Protein AF-A0A2M9Y960-F1 (afdb_monomer)

Radius of gyration: 17.1 Å; Cα contacts (8 Å, |Δi|>4): 528; chains: 1; bounding box: 40×44×40 Å

pLDDT: mean 75.18, std 18.49, range [22.95, 97.38]

Mean predicted aligned error: 9.08 Å

Structure (mmCIF, N/CA/C/O backbone):
data_AF-A0A2M9Y960-F1
#
_entry.id   AF-A0A2M9Y960-F1
#
loop_
_atom_site.group_PDB
_atom_site.id
_atom_site.type_symbol
_atom_site.label_atom_id
_atom_site.label_alt_id
_atom_site.label_comp_id
_atom_site.label_asym_id
_atom_site.label_entity_id
_atom_site.label_seq_id
_atom_site.pdbx_PDB_ins_code
_atom_site.Cartn_x
_atom_site.Cartn_y
_atom_site.Cartn_z
_atom_site.occupancy
_atom_site.B_iso_or_equiv
_atom_site.auth_seq_id
_atom_site.auth_comp_id
_atom_site.auth_asym_id
_atom_site.auth_atom_id
_atom_site.pdbx_PDB_model_num
ATOM 1 N N . MET A 1 1 ? 10.267 22.919 -20.861 1.00 23.17 1 MET A N 1
ATOM 2 C CA . MET A 1 1 ? 10.855 22.380 -19.616 1.00 23.17 1 MET A CA 1
ATOM 3 C C . MET A 1 1 ? 9.765 21.561 -18.926 1.00 23.17 1 MET A C 1
ATOM 5 O O . MET A 1 1 ? 8.797 22.150 -18.469 1.00 23.17 1 MET A O 1
ATOM 9 N N . LYS A 1 2 ? 9.794 20.225 -19.035 1.00 22.95 2 LYS A N 1
ATOM 10 C CA . LYS A 1 2 ? 8.689 19.338 -18.614 1.00 22.95 2 LYS A CA 1
ATOM 11 C C . LYS A 1 2 ? 8.951 18.836 -17.188 1.00 22.95 2 LYS A C 1
ATOM 13 O O . LYS A 1 2 ? 10.047 18.368 -16.907 1.00 22.95 2 LYS A O 1
ATOM 18 N N . ILE A 1 3 ? 7.968 19.013 -16.308 1.00 23.48 3 ILE A N 1
ATOM 19 C CA . ILE A 1 3 ? 8.068 18.864 -14.850 1.00 23.48 3 ILE A CA 1
ATOM 20 C C . ILE A 1 3 ? 7.909 17.387 -14.443 1.00 23.48 3 ILE A C 1
ATOM 22 O O . ILE A 1 3 ? 6.997 16.693 -14.894 1.00 23.48 3 ILE A O 1
ATOM 26 N N . LEU A 1 4 ? 8.835 16.929 -13.601 1.00 23.34 4 LEU A N 1
ATOM 27 C CA . LEU A 1 4 ? 8.997 15.578 -13.057 1.00 23.34 4 LEU A CA 1
ATOM 28 C C . LEU A 1 4 ? 7.865 15.272 -12.048 1.00 23.34 4 LEU A C 1
ATOM 30 O O . LEU A 1 4 ? 7.742 15.975 -11.050 1.00 23.34 4 LEU A O 1
ATOM 34 N N . HIS A 1 5 ? 7.032 14.259 -12.306 1.00 27.03 5 HIS A N 1
ATOM 35 C CA . HIS A 1 5 ? 5.931 13.845 -11.420 1.00 27.03 5 HIS A CA 1
ATOM 36 C C . HIS A 1 5 ? 6.350 12.596 -10.617 1.00 27.03 5 HIS A C 1
ATOM 38 O O . HIS A 1 5 ? 6.528 11.531 -11.206 1.00 27.03 5 HIS A O 1
ATOM 44 N N . PHE A 1 6 ? 6.495 12.722 -9.292 1.00 31.64 6 PHE A N 1
ATOM 45 C CA . PHE A 1 6 ? 6.810 11.636 -8.346 1.00 31.64 6 PHE A CA 1
ATOM 46 C C . PHE A 1 6 ? 5.810 11.665 -7.188 1.00 31.64 6 PHE A C 1
ATOM 48 O O . PHE A 1 6 ? 5.760 12.672 -6.487 1.00 31.64 6 PHE A O 1
ATOM 55 N N . TYR A 1 7 ? 5.022 10.602 -6.973 1.00 35.12 7 TYR A N 1
ATOM 56 C CA . TYR A 1 7 ? 3.964 10.610 -5.949 1.00 35.12 7 TYR A CA 1
ATOM 57 C C . TYR A 1 7 ? 3.723 9.236 -5.280 1.00 35.12 7 TYR A C 1
ATOM 59 O O . TYR A 1 7 ? 3.500 8.234 -5.959 1.00 35.12 7 TYR A O 1
ATOM 67 N N . PHE A 1 8 ? 3.735 9.249 -3.936 1.00 35.75 8 PHE A N 1
ATOM 68 C CA . PHE A 1 8 ? 3.600 8.160 -2.942 1.00 35.75 8 PHE A CA 1
ATOM 69 C C . PHE A 1 8 ? 2.184 8.139 -2.317 1.00 35.75 8 PHE A C 1
ATOM 71 O O . PHE A 1 8 ? 1.687 9.205 -1.965 1.00 35.75 8 PHE A O 1
ATOM 78 N N . LEU A 1 9 ? 1.469 7.005 -2.187 1.00 32.28 9 LEU A N 1
ATOM 79 C CA . LEU A 1 9 ? 1.492 6.111 -1.008 1.00 32.28 9 LEU A CA 1
ATOM 80 C C . LEU A 1 9 ? 0.878 4.705 -1.282 1.00 32.28 9 LEU A C 1
ATOM 82 O O . LEU A 1 9 ? 0.168 4.513 -2.266 1.00 32.28 9 LEU A O 1
ATOM 86 N N . SER A 1 10 ? 1.218 3.749 -0.403 1.00 35.06 10 SER A N 1
ATOM 87 C CA . SER A 1 10 ? 0.814 2.336 -0.108 1.00 35.06 10 SER A CA 1
ATOM 88 C C . SER A 1 10 ? 0.654 1.332 -1.256 1.00 35.06 10 SER A C 1
ATOM 90 O O . SER A 1 10 ? 0.994 0.164 -1.103 1.00 35.06 10 SER A O 1
ATOM 92 N N . PHE A 1 11 ? 0.265 1.797 -2.435 1.00 38.56 11 PHE A N 1
ATOM 93 C CA . PHE A 1 11 ? 0.349 1.099 -3.720 1.00 38.56 11 PHE A CA 1
ATOM 94 C C . PHE A 1 11 ? 1.322 1.784 -4.692 1.00 38.56 11 PHE A C 1
ATOM 96 O O . PHE A 1 11 ? 1.738 1.195 -5.693 1.00 38.56 11 PHE A O 1
ATOM 103 N N . SER A 1 12 ? 1.737 3.007 -4.353 1.00 38.91 12 SER A N 1
ATOM 104 C CA . SER A 1 12 ? 2.716 3.821 -5.076 1.00 38.91 12 SER A CA 1
ATOM 105 C C . SER A 1 12 ? 4.080 3.913 -4.370 1.00 38.91 12 SER A C 1
ATOM 107 O O . SER A 1 12 ? 4.890 4.748 -4.752 1.00 38.91 12 SER A O 1
ATOM 109 N N . PHE A 1 13 ? 4.380 3.057 -3.376 1.00 38.81 13 PHE A N 1
ATOM 110 C CA . PHE A 1 13 ? 5.703 3.050 -2.707 1.00 38.81 13 PHE A CA 1
ATOM 111 C C . PHE A 1 13 ? 6.860 2.517 -3.548 1.00 38.81 13 PHE A C 1
ATOM 113 O O . PHE A 1 13 ? 8.010 2.576 -3.134 1.00 38.81 13 PHE A O 1
ATOM 120 N N . VAL A 1 14 ? 6.542 2.006 -4.729 1.00 39.19 14 VAL A N 1
ATOM 121 C CA . VAL A 1 14 ? 7.457 1.257 -5.578 1.00 39.19 14 VAL A CA 1
ATOM 122 C C . VAL A 1 14 ? 8.039 2.130 -6.696 1.00 39.19 14 VAL A C 1
ATOM 124 O O . VAL A 1 14 ? 8.449 1.569 -7.699 1.00 39.19 14 VAL A O 1
ATOM 127 N N . LEU A 1 15 ? 8.023 3.474 -6.626 1.00 37.75 15 LEU A N 1
ATOM 128 C CA . LEU A 1 15 ? 8.732 4.249 -7.664 1.00 37.75 15 LEU A CA 1
ATOM 129 C C . LEU A 1 15 ? 9.396 5.581 -7.260 1.00 37.75 15 LEU A C 1
ATOM 131 O O . LEU A 1 15 ? 9.060 6.620 -7.830 1.00 37.75 15 LEU A O 1
ATOM 135 N N . THR A 1 16 ? 10.340 5.601 -6.316 1.00 39.75 16 THR A N 1
ATOM 136 C CA . THR A 1 16 ? 11.111 6.840 -6.031 1.00 39.75 16 THR A CA 1
ATOM 137 C C . THR A 1 16 ? 12.616 6.723 -5.848 1.00 39.75 16 THR A C 1
ATOM 139 O O . THR A 1 16 ? 13.274 7.761 -5.735 1.00 39.75 16 THR A O 1
ATOM 142 N N . THR A 1 17 ? 13.221 5.540 -5.863 1.00 40.06 17 THR A N 1
ATOM 143 C CA . THR A 1 17 ? 14.653 5.461 -5.528 1.00 40.06 17 THR A CA 1
ATOM 144 C C . THR A 1 17 ? 15.592 5.788 -6.683 1.00 40.06 17 THR A C 1
ATOM 146 O O . THR A 1 17 ? 16.750 6.112 -6.431 1.00 40.06 17 THR A O 1
ATOM 149 N N . TYR A 1 18 ? 15.123 5.817 -7.936 1.00 36.44 18 TYR A N 1
ATOM 150 C CA . TYR A 1 18 ? 16.039 5.994 -9.072 1.00 36.44 18 TYR A CA 1
ATOM 151 C C . TYR A 1 18 ? 16.304 7.448 -9.516 1.00 36.44 18 TYR A C 1
ATOM 153 O O . TYR A 1 18 ? 17.306 7.706 -10.176 1.00 36.44 18 TYR A O 1
ATOM 161 N N . CYS A 1 19 ? 15.464 8.427 -9.160 1.00 37.41 19 CYS A N 1
ATOM 162 C CA . CYS A 1 19 ? 15.611 9.812 -9.662 1.00 37.41 19 CYS A CA 1
ATOM 163 C C . CYS A 1 19 ? 15.868 10.871 -8.590 1.00 37.41 19 CYS A C 1
ATOM 165 O O . CYS A 1 19 ? 16.027 12.051 -8.903 1.00 37.41 19 CYS A O 1
ATOM 167 N N . ALA A 1 20 ? 15.893 10.476 -7.327 1.00 40.25 20 ALA A N 1
ATOM 168 C CA . ALA A 1 20 ? 15.828 11.423 -6.232 1.00 40.25 20 ALA A CA 1
ATOM 169 C C . ALA A 1 20 ? 17.193 11.754 -5.608 1.00 40.25 20 ALA A C 1
ATOM 171 O O . ALA A 1 20 ? 17.287 12.596 -4.722 1.00 40.25 20 ALA A O 1
ATOM 172 N N . SER A 1 21 ? 18.274 11.178 -6.137 1.00 41.34 21 SER A N 1
ATOM 173 C CA . SER A 1 21 ? 19.648 11.581 -5.818 1.00 41.34 21 SER A CA 1
ATOM 174 C C . SER A 1 21 ? 20.013 12.989 -6.322 1.00 41.34 21 SER A C 1
ATOM 176 O O . SER A 1 21 ? 21.106 13.466 -6.032 1.00 41.34 21 SER A O 1
ATOM 178 N N . LEU A 1 22 ? 19.117 13.664 -7.059 1.00 40.38 22 LEU A N 1
ATOM 179 C CA . LEU A 1 22 ? 19.347 14.980 -7.673 1.00 40.38 22 LEU A CA 1
ATOM 180 C C . LEU A 1 22 ? 18.319 16.058 -7.275 1.00 40.38 22 LEU A C 1
ATOM 182 O O . LEU A 1 22 ? 18.400 17.179 -7.773 1.00 40.38 22 LEU A O 1
ATOM 186 N N . VAL A 1 23 ? 17.349 15.752 -6.404 1.00 54.06 23 VAL A N 1
ATOM 187 C CA . VAL A 1 23 ? 16.265 16.685 -6.038 1.00 54.06 23 VAL A CA 1
ATOM 188 C C . VAL A 1 23 ? 16.389 17.083 -4.561 1.00 54.06 23 VAL A C 1
ATOM 190 O O . VAL A 1 23 ? 16.473 16.199 -3.711 1.00 54.06 23 VAL A O 1
ATOM 193 N N . PRO A 1 24 ? 16.370 18.386 -4.211 1.00 55.62 24 PRO A N 1
ATOM 194 C CA . PRO A 1 24 ? 16.389 18.818 -2.815 1.00 55.62 24 PRO A CA 1
ATOM 195 C C . PRO A 1 24 ? 15.198 18.258 -2.026 1.00 55.62 24 PRO A C 1
ATOM 197 O O . PRO A 1 24 ? 14.056 18.330 -2.484 1.00 55.62 24 PRO A O 1
ATOM 200 N N . THR A 1 25 ? 15.435 17.788 -0.799 1.00 58.88 25 THR A N 1
ATOM 201 C CA . THR A 1 25 ? 14.421 17.173 0.081 1.00 58.88 25 THR A CA 1
ATOM 202 C C . THR A 1 25 ? 13.163 18.034 0.263 1.00 58.88 25 THR A C 1
ATOM 204 O O . THR A 1 25 ? 12.057 17.506 0.331 1.00 58.88 25 THR A O 1
ATOM 207 N N . GLY A 1 26 ? 13.295 19.367 0.269 1.00 60.56 26 GLY A N 1
ATOM 208 C CA . GLY A 1 26 ? 12.153 20.287 0.364 1.00 60.56 26 GLY A CA 1
ATOM 209 C C . GLY A 1 26 ? 11.191 20.226 -0.832 1.00 60.56 26 GLY A C 1
ATOM 210 O O . GLY A 1 26 ? 9.980 20.339 -0.651 1.00 60.56 26 GLY A O 1
ATOM 211 N N . MET A 1 27 ? 11.699 19.977 -2.045 1.00 64.38 27 MET A N 1
ATOM 212 C CA . MET A 1 27 ? 10.848 19.746 -3.220 1.00 64.38 27 MET A CA 1
ATOM 213 C C . MET A 1 27 ? 10.145 18.391 -3.128 1.00 64.38 27 MET A C 1
ATOM 215 O O . MET A 1 27 ? 8.963 18.294 -3.444 1.00 64.38 27 MET A O 1
ATOM 219 N N . VAL A 1 28 ? 10.840 17.364 -2.630 1.00 63.34 28 VAL A N 1
ATOM 220 C CA . VAL A 1 28 ? 10.257 16.032 -2.403 1.00 63.34 28 VAL A CA 1
ATOM 221 C C . VAL A 1 28 ? 9.112 16.110 -1.386 1.00 63.34 28 VAL A C 1
ATOM 223 O O . VAL A 1 28 ? 8.048 15.547 -1.629 1.00 63.34 28 VAL A O 1
ATOM 226 N N . LYS A 1 29 ? 9.274 16.890 -0.309 1.00 70.06 29 LYS A N 1
ATOM 227 C CA . LYS A 1 29 ? 8.225 17.148 0.691 1.00 70.06 29 LYS A CA 1
ATOM 228 C C . LYS A 1 29 ? 6.970 17.770 0.068 1.00 70.06 29 LYS A C 1
ATOM 230 O O . LYS A 1 29 ? 5.885 17.211 0.202 1.00 70.06 29 LYS A O 1
ATOM 235 N N . GLY A 1 30 ? 7.110 18.881 -0.662 1.00 70.12 30 GLY A N 1
ATOM 236 C CA . GLY A 1 30 ? 5.969 19.552 -1.305 1.00 70.12 30 GLY A CA 1
ATOM 237 C C . GLY A 1 30 ? 5.252 18.684 -2.349 1.00 70.12 30 GLY A C 1
ATOM 238 O O . GLY A 1 30 ? 4.029 18.748 -2.494 1.00 70.12 30 GLY A O 1
ATOM 239 N N . LEU A 1 31 ? 5.993 17.818 -3.044 1.00 69.56 31 LEU A N 1
ATOM 240 C CA . LEU A 1 31 ? 5.402 16.816 -3.929 1.00 69.56 31 LEU A CA 1
ATOM 241 C C . LEU A 1 31 ? 4.595 15.790 -3.126 1.00 69.56 31 LEU A C 1
ATOM 243 O O . LEU A 1 31 ? 3.423 15.582 -3.411 1.00 69.56 31 LEU A O 1
ATOM 247 N N . VAL A 1 32 ? 5.141 15.203 -2.063 1.00 70.69 32 VAL A N 1
ATOM 248 C CA . VAL A 1 32 ? 4.372 14.231 -1.267 1.00 70.69 32 VAL A CA 1
ATOM 249 C C . VAL A 1 32 ? 3.092 14.839 -0.678 1.00 70.69 32 VAL A C 1
ATOM 251 O O . VAL A 1 32 ? 2.046 14.189 -0.688 1.00 70.69 32 VAL A O 1
ATOM 254 N N . GLU A 1 33 ? 3.142 16.090 -0.222 1.00 77.75 33 GLU A N 1
ATOM 255 C CA . GLU A 1 33 ? 1.964 16.786 0.311 1.00 77.75 33 GLU A CA 1
ATOM 256 C C . GLU A 1 33 ? 0.889 17.060 -0.752 1.00 77.75 33 GLU A C 1
ATOM 258 O O . GLU A 1 33 ? -0.297 17.065 -0.431 1.00 77.75 33 GLU A O 1
ATOM 263 N N . SER A 1 34 ? 1.282 17.256 -2.015 1.00 77.69 34 SER A N 1
ATOM 264 C CA . SER A 1 34 ? 0.355 17.498 -3.134 1.00 77.69 34 SER A CA 1
ATOM 265 C C . SER A 1 34 ? -0.108 16.222 -3.850 1.00 77.69 34 SER A C 1
ATOM 267 O O . SER A 1 34 ? -1.009 16.280 -4.693 1.00 77.69 34 SER A O 1
ATOM 269 N N . ALA A 1 35 ? 0.479 15.071 -3.509 1.00 76.06 35 ALA A N 1
ATOM 270 C CA . ALA A 1 35 ? 0.137 13.770 -4.067 1.00 76.06 35 ALA A CA 1
ATOM 271 C C . ALA A 1 35 ? -1.336 13.411 -3.811 1.00 76.06 35 ALA A C 1
ATOM 273 O O . ALA A 1 35 ? -1.793 13.524 -2.668 1.00 76.06 35 ALA A O 1
ATOM 274 N N . PRO A 1 36 ? -2.078 12.893 -4.807 1.00 82.75 36 PRO A N 1
ATOM 275 C CA . PRO A 1 36 ? -3.349 12.247 -4.521 1.00 82.75 36 PRO A CA 1
ATOM 276 C C . PRO A 1 36 ? -3.130 10.955 -3.722 1.00 82.75 36 PRO A C 1
ATOM 278 O O . PRO A 1 36 ? -2.148 10.240 -3.937 1.00 82.75 36 PRO A O 1
ATOM 281 N N . SER A 1 37 ? -4.073 10.619 -2.844 1.00 84.56 37 SER A N 1
ATOM 282 C CA . SER A 1 37 ? -4.123 9.288 -2.231 1.00 84.56 37 SER A CA 1
ATOM 283 C C . SER A 1 37 ? -4.593 8.253 -3.255 1.00 84.56 37 SER A C 1
ATOM 285 O O . SER A 1 37 ? -5.357 8.578 -4.169 1.00 84.56 37 SER A O 1
ATOM 287 N N . ALA A 1 38 ? -4.149 7.002 -3.110 1.00 81.31 38 ALA A N 1
ATOM 288 C CA . ALA A 1 38 ? -4.569 5.917 -3.994 1.00 81.31 38 ALA A CA 1
ATOM 289 C C . ALA A 1 38 ? -6.100 5.769 -4.007 1.00 81.31 38 ALA A C 1
ATOM 291 O O . ALA A 1 38 ? -6.755 5.955 -2.981 1.00 81.31 38 ALA A O 1
ATOM 292 N N . ASN A 1 39 ? -6.678 5.427 -5.162 1.00 87.25 39 ASN A N 1
ATOM 293 C CA . ASN A 1 39 ? -8.128 5.214 -5.271 1.00 87.25 39 ASN A CA 1
ATOM 294 C C . ASN A 1 39 ? -8.581 3.880 -4.674 1.00 87.25 39 ASN A C 1
ATOM 296 O O . ASN A 1 39 ? -9.769 3.682 -4.423 1.00 87.25 39 ASN A O 1
ATOM 300 N N . TRP A 1 40 ? -7.641 2.962 -4.483 1.00 88.44 40 TRP A N 1
ATOM 301 C CA . TRP A 1 40 ? -7.895 1.628 -3.989 1.00 88.44 40 TRP A CA 1
ATOM 302 C C . TRP A 1 40 ? -6.649 1.065 -3.312 1.00 88.44 40 TRP A C 1
ATOM 304 O O . TRP A 1 40 ? -5.532 1.263 -3.797 1.00 88.44 40 TRP A O 1
ATOM 314 N N . ILE A 1 41 ? -6.853 0.328 -2.224 1.00 84.69 41 ILE A N 1
ATOM 315 C CA . ILE A 1 41 ? -5.837 -0.532 -1.617 1.00 84.69 41 ILE A CA 1
ATOM 316 C C . ILE A 1 41 ? -6.407 -1.942 -1.431 1.00 84.69 41 ILE A C 1
ATOM 318 O O . ILE A 1 41 ? -7.597 -2.086 -1.149 1.00 84.69 41 ILE A O 1
ATOM 322 N N . PRO A 1 42 ? -5.595 -2.999 -1.563 1.00 83.50 42 PRO A N 1
ATOM 323 C CA . PRO A 1 42 ? -6.040 -4.336 -1.242 1.00 83.50 42 PRO A CA 1
ATOM 324 C C . PRO A 1 42 ? -6.296 -4.450 0.257 1.00 83.50 42 PRO A C 1
ATOM 326 O O . PRO A 1 42 ? -5.549 -3.950 1.099 1.00 83.50 42 PRO A O 1
ATOM 329 N N . ILE A 1 43 ? -7.385 -5.133 0.572 1.00 84.88 43 ILE A N 1
ATOM 330 C CA . ILE A 1 43 ? -7.796 -5.446 1.928 1.00 84.88 43 ILE A CA 1
ATOM 331 C C . ILE A 1 43 ? -8.474 -6.809 1.914 1.00 84.88 43 ILE A C 1
ATOM 333 O O . ILE A 1 43 ? -9.116 -7.193 0.932 1.00 84.88 43 ILE A O 1
ATOM 337 N N . HIS A 1 44 ? -8.279 -7.577 2.980 1.00 83.8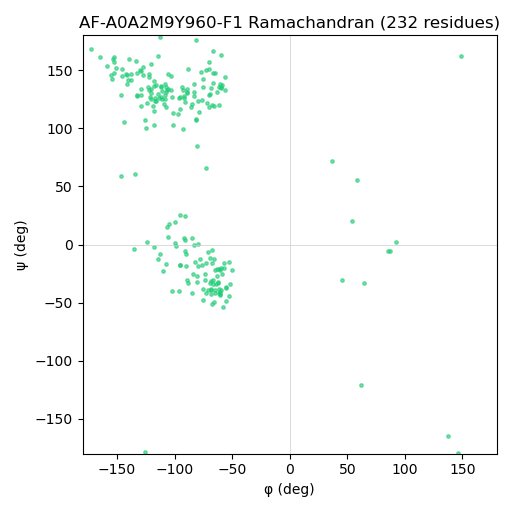1 44 HIS A N 1
ATOM 338 C CA . HIS A 1 44 ? -8.931 -8.866 3.144 1.00 83.81 44 HIS A CA 1
ATOM 339 C C . HIS A 1 44 ? -10.441 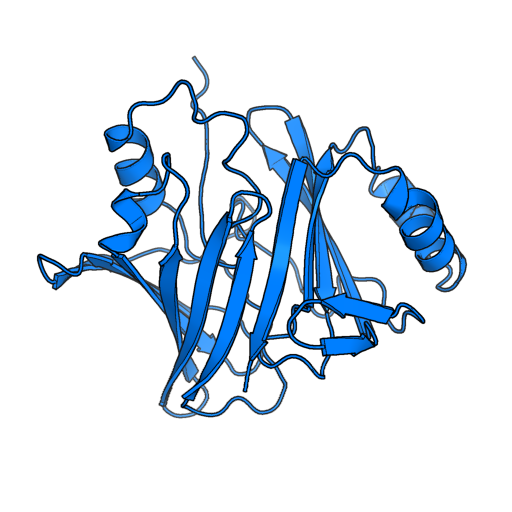-8.710 3.321 1.00 83.81 44 HIS A C 1
ATOM 341 O O . HIS A 1 44 ? -10.954 -7.616 3.532 1.00 83.81 44 HIS A O 1
ATOM 347 N N . SER A 1 45 ? -11.173 -9.816 3.212 1.00 83.81 45 SER A N 1
ATOM 348 C CA . SER A 1 45 ? -12.638 -9.797 3.167 1.00 83.81 45 SER A CA 1
ATOM 349 C C . SER A 1 45 ? -13.318 -9.483 4.502 1.00 83.81 45 SER A C 1
ATOM 351 O O . SER A 1 45 ? -14.510 -9.173 4.498 1.00 83.81 45 SER A O 1
ATOM 353 N N . ASN A 1 46 ? -12.607 -9.574 5.632 1.00 87.12 46 ASN A N 1
ATOM 354 C CA . ASN A 1 46 ? -13.182 -9.364 6.964 1.00 87.12 46 ASN A CA 1
ATOM 355 C C . ASN A 1 46 ? -12.301 -8.471 7.863 1.00 87.12 46 ASN A C 1
ATOM 357 O O . ASN A 1 46 ? -11.840 -8.939 8.910 1.00 87.12 46 ASN A O 1
ATOM 361 N N . PRO A 1 47 ? -12.045 -7.215 7.456 1.00 89.06 47 PRO A N 1
ATOM 362 C CA . PRO A 1 47 ? -11.188 -6.289 8.184 1.00 89.06 47 PRO A CA 1
ATOM 363 C C . PRO A 1 47 ? -11.679 -6.002 9.598 1.00 89.06 47 PRO A C 1
ATOM 365 O O . PRO A 1 47 ? -12.859 -5.731 9.818 1.00 89.06 47 PRO A O 1
ATOM 368 N N . LYS A 1 48 ? -10.750 -6.029 10.555 1.00 93.62 48 LYS A N 1
ATOM 369 C CA . LYS A 1 48 ? -10.985 -5.711 11.963 1.00 93.62 48 LYS A CA 1
ATOM 370 C C . LYS A 1 48 ? -10.079 -4.575 12.408 1.00 93.62 48 LYS A C 1
ATOM 372 O O . LYS A 1 48 ? -8.939 -4.468 11.969 1.00 93.62 48 LYS A O 1
ATOM 377 N N . VAL A 1 49 ? -10.579 -3.752 13.325 1.00 96.19 49 VAL A N 1
ATOM 378 C CA . VAL A 1 49 ? -9.756 -2.747 14.007 1.00 96.19 49 VAL A CA 1
ATOM 379 C C . VAL A 1 49 ? -8.564 -3.435 14.678 1.00 96.19 49 VAL A C 1
ATOM 381 O O . VAL A 1 49 ? -8.732 -4.459 15.341 1.00 96.19 49 VAL A O 1
ATOM 384 N N . GLY A 1 50 ? -7.373 -2.873 14.481 1.00 95.69 50 GLY A N 1
ATOM 385 C CA . GLY A 1 50 ? -6.104 -3.437 14.937 1.00 95.69 50 GLY A CA 1
ATOM 386 C C . GLY A 1 50 ? -5.479 -4.461 13.986 1.00 95.69 50 GLY A C 1
ATOM 387 O O . GLY A 1 50 ? -4.354 -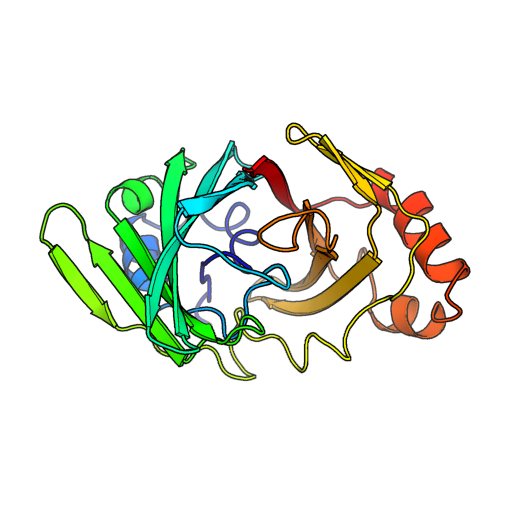4.889 14.243 1.00 95.69 50 GLY A O 1
ATOM 388 N N . ASP A 1 51 ? -6.147 -4.849 12.891 1.00 95.25 51 ASP A N 1
ATOM 389 C CA . ASP A 1 51 ? -5.471 -5.583 11.819 1.00 95.25 51 ASP A CA 1
ATOM 390 C C . ASP A 1 51 ? -4.379 -4.688 11.215 1.00 95.25 51 ASP A C 1
ATOM 392 O O . ASP A 1 51 ? -4.634 -3.533 10.856 1.00 95.25 51 ASP A O 1
ATOM 396 N N . PHE A 1 52 ? -3.171 -5.226 11.063 1.00 95.31 52 PHE A N 1
ATOM 397 C CA . PHE A 1 52 ? -2.053 -4.514 10.458 1.00 95.31 52 PHE A CA 1
ATOM 398 C C . PHE A 1 52 ? -1.214 -5.401 9.533 1.00 95.31 52 PHE A C 1
ATOM 400 O O . PHE A 1 52 ? -1.213 -6.630 9.616 1.00 95.31 52 PHE A O 1
ATOM 407 N N . ALA A 1 53 ? -0.468 -4.745 8.649 1.00 93.25 53 ALA A N 1
ATOM 408 C CA . ALA A 1 53 ? 0.612 -5.335 7.875 1.00 93.25 53 ALA A CA 1
ATOM 409 C C . ALA A 1 53 ? 1.800 -4.371 7.823 1.00 93.25 53 ALA A C 1
ATOM 411 O O . ALA A 1 53 ? 1.622 -3.161 7.685 1.00 93.25 53 ALA A O 1
ATOM 412 N N . VAL A 1 54 ? 3.015 -4.905 7.900 1.00 94.12 54 VAL A N 1
ATOM 413 C CA . VAL A 1 54 ? 4.252 -4.157 7.672 1.00 94.12 54 VAL A CA 1
ATOM 414 C C . VAL A 1 54 ? 4.850 -4.605 6.351 1.00 94.12 54 VAL A C 1
ATOM 416 O O . VAL A 1 54 ? 5.067 -5.796 6.122 1.00 94.12 54 VAL A O 1
ATOM 419 N N . TYR A 1 55 ? 5.153 -3.634 5.499 1.00 90.12 55 TYR A N 1
ATOM 420 C CA . TYR A 1 55 ? 5.823 -3.850 4.226 1.00 90.12 55 TYR A CA 1
ATOM 421 C C . TYR A 1 55 ? 7.219 -3.252 4.268 1.00 90.12 55 TYR A C 1
ATOM 423 O O . TYR A 1 55 ? 7.394 -2.126 4.733 1.00 90.12 55 TYR A O 1
ATOM 431 N N . GLN A 1 56 ? 8.200 -3.997 3.764 1.00 89.00 56 GLN A N 1
ATOM 432 C CA . GLN A 1 56 ? 9.569 -3.525 3.597 1.00 89.00 56 GLN A CA 1
ATOM 433 C C . GLN A 1 56 ? 9.871 -3.347 2.108 1.00 89.00 56 GLN A C 1
ATOM 435 O O . GLN A 1 56 ? 9.784 -4.304 1.339 1.00 89.00 56 GLN A O 1
ATOM 440 N N . GLY A 1 57 ? 10.233 -2.129 1.716 1.00 83.50 57 GLY A N 1
ATOM 441 C CA . GLY A 1 57 ? 10.725 -1.805 0.385 1.00 83.50 57 GLY A CA 1
ATOM 442 C C . GLY A 1 57 ? 12.117 -2.383 0.124 1.00 83.50 57 GLY A C 1
ATOM 443 O O . GLY A 1 57 ? 12.893 -2.620 1.055 1.00 83.50 57 GLY A O 1
ATOM 444 N N . LEU A 1 58 ? 12.469 -2.567 -1.152 1.00 80.62 58 LEU A N 1
ATOM 445 C CA . LEU A 1 58 ? 13.832 -2.961 -1.555 1.00 80.62 58 LEU A CA 1
ATOM 446 C C . LEU A 1 58 ? 14.896 -1.933 -1.129 1.00 80.62 58 LEU A C 1
ATOM 448 O O . LEU A 1 58 ? 16.065 -2.278 -0.984 1.00 80.62 58 LEU A O 1
ATOM 452 N N . ASP A 1 59 ? 14.485 -0.688 -0.895 1.00 74.44 59 ASP A N 1
ATOM 453 C CA . ASP A 1 59 ? 15.318 0.410 -0.401 1.00 74.44 59 ASP A CA 1
ATOM 454 C C . ASP A 1 59 ? 15.481 0.431 1.131 1.00 74.44 59 ASP A C 1
ATOM 456 O O . ASP A 1 59 ? 16.142 1.317 1.672 1.00 74.44 59 ASP A O 1
ATOM 460 N N . GLY A 1 60 ? 14.864 -0.523 1.836 1.00 82.25 60 GLY A N 1
ATOM 461 C CA . GLY A 1 60 ? 14.875 -0.615 3.294 1.00 82.25 60 GLY A CA 1
ATOM 462 C C . GLY A 1 60 ? 13.780 0.187 3.999 1.00 82.25 60 GLY A C 1
ATOM 463 O O . GLY A 1 60 ? 13.632 0.040 5.209 1.00 82.25 60 GLY A O 1
ATOM 464 N N . THR A 1 61 ? 12.979 0.984 3.285 1.00 80.62 61 THR A N 1
ATOM 465 C CA . THR A 1 61 ? 11.837 1.698 3.877 1.00 80.62 61 THR A CA 1
ATOM 466 C C . THR A 1 61 ? 10.832 0.693 4.445 1.00 80.62 61 THR A C 1
ATOM 468 O O . THR A 1 61 ? 10.506 -0.298 3.793 1.00 80.62 61 THR A O 1
ATOM 471 N N . LYS A 1 62 ? 10.323 0.936 5.657 1.00 89.19 62 LYS A N 1
ATOM 472 C CA . LYS A 1 62 ? 9.284 0.113 6.289 1.00 89.19 62 LYS A CA 1
ATOM 473 C C . LYS A 1 62 ? 8.048 0.939 6.587 1.00 89.19 62 LYS A C 1
ATOM 475 O O . LYS A 1 62 ? 8.115 1.931 7.316 1.00 89.19 62 LYS A O 1
ATOM 480 N N . THR A 1 63 ? 6.910 0.472 6.093 1.00 89.06 63 THR A N 1
ATOM 481 C CA . THR A 1 63 ? 5.610 1.111 6.300 1.00 89.06 63 THR A CA 1
ATOM 482 C C . THR A 1 63 ? 4.663 0.134 6.977 1.00 89.06 63 THR A C 1
ATOM 484 O O . THR A 1 63 ? 4.470 -0.980 6.489 1.00 89.06 63 THR A O 1
ATOM 487 N N . LYS A 1 64 ? 4.062 0.561 8.091 1.00 92.56 64 LYS A N 1
ATOM 488 C CA . LYS A 1 64 ? 2.951 -0.138 8.739 1.00 92.56 64 LYS A CA 1
ATOM 489 C C . LYS A 1 64 ? 1.641 0.412 8.189 1.00 92.56 64 LYS A C 1
ATOM 491 O O . LYS A 1 64 ? 1.439 1.621 8.220 1.00 92.56 64 LYS A O 1
ATOM 496 N N . VAL A 1 65 ? 0.777 -0.476 7.720 1.00 92.25 65 VAL A N 1
ATOM 497 C CA . VAL A 1 65 ? -0.602 -0.198 7.314 1.00 92.25 65 VAL A CA 1
ATOM 498 C C . VAL A 1 65 ? -1.513 -0.823 8.365 1.00 92.25 65 VAL A C 1
ATOM 500 O O . VAL A 1 65 ? -1.361 -2.006 8.661 1.00 92.25 65 VAL A O 1
ATOM 503 N N . GLU A 1 66 ? -2.419 -0.053 8.958 1.00 95.44 66 GLU A N 1
ATOM 504 C CA . GLU A 1 66 ? -3.214 -0.483 10.115 1.00 95.44 66 GLU A CA 1
ATOM 505 C C . GLU A 1 66 ? -4.658 0.009 10.034 1.00 95.44 66 GLU A C 1
ATOM 507 O O . GLU A 1 66 ? -4.910 1.161 9.685 1.00 95.44 66 GLU A O 1
ATOM 512 N N . ILE A 1 67 ? -5.612 -0.850 10.394 1.00 96.19 67 ILE A N 1
ATOM 513 C CA . ILE A 1 67 ? -7.020 -0.468 10.527 1.00 96.19 67 ILE A CA 1
ATOM 514 C C . ILE A 1 67 ? -7.222 0.190 11.890 1.00 96.19 67 ILE A C 1
ATOM 516 O O . ILE A 1 67 ? -7.231 -0.481 12.922 1.00 96.19 67 ILE A O 1
ATOM 520 N N . MET A 1 68 ? -7.417 1.505 11.891 1.00 97.38 68 MET A N 1
ATOM 521 C CA . MET A 1 68 ? -7.537 2.304 13.112 1.00 97.38 68 MET A CA 1
ATOM 522 C C . MET A 1 68 ? -8.952 2.313 13.672 1.00 97.38 68 MET A C 1
ATOM 524 O O . MET A 1 68 ? -9.150 2.252 14.884 1.00 97.38 68 MET A O 1
ATOM 528 N N . SER A 1 69 ? -9.946 2.426 12.796 1.00 97.38 69 SER A N 1
ATOM 529 C CA . SER A 1 69 ? -11.339 2.560 13.203 1.00 97.38 69 SER A CA 1
ATOM 530 C C . SER A 1 69 ? -12.289 2.036 12.129 1.00 97.38 69 SER A C 1
ATOM 532 O O . SER A 1 69 ? -11.931 1.901 10.956 1.00 97.38 69 SER A O 1
ATOM 534 N N . GLN A 1 70 ? -13.517 1.719 12.539 1.00 96.38 70 GLN A N 1
ATOM 535 C CA . GLN A 1 70 ? -14.602 1.342 11.642 1.00 96.38 70 GLN A CA 1
ATOM 536 C C . GLN A 1 70 ? -15.862 2.122 12.016 1.00 96.38 70 GLN A C 1
ATOM 538 O O . GLN A 1 70 ? -16.319 2.080 13.160 1.00 96.38 70 GLN A O 1
ATOM 543 N N . LYS A 1 71 ? -16.463 2.790 11.030 1.00 95.75 71 LYS A N 1
ATOM 544 C CA . LYS A 1 71 ? -17.754 3.469 11.160 1.00 95.75 71 LYS A CA 1
ATOM 545 C C . LYS A 1 71 ? -18.708 2.957 10.087 1.00 95.75 71 LYS A C 1
ATOM 547 O O . LYS A 1 71 ? -18.653 3.363 8.927 1.00 95.75 71 LYS A O 1
ATOM 552 N N . GLY A 1 72 ? -19.601 2.052 10.480 1.00 93.06 72 GLY A N 1
ATOM 553 C CA . GLY A 1 72 ? -20.482 1.365 9.538 1.00 93.06 72 GLY A CA 1
ATOM 554 C C . GLY A 1 72 ? -19.672 0.546 8.528 1.00 93.06 72 GLY A C 1
ATOM 555 O O . GLY A 1 72 ? -18.917 -0.344 8.913 1.00 93.06 72 GLY A O 1
ATOM 556 N N . ALA A 1 73 ? -19.829 0.852 7.239 1.00 92.44 73 ALA A N 1
ATOM 557 C CA . ALA A 1 73 ? -19.129 0.173 6.145 1.00 92.44 73 ALA A CA 1
ATOM 558 C C . ALA A 1 73 ? -17.789 0.825 5.748 1.00 92.44 73 ALA A C 1
ATOM 560 O O . ALA A 1 73 ? -17.179 0.388 4.770 1.00 92.44 73 ALA A O 1
ATOM 561 N N . ILE A 1 74 ? -17.364 1.873 6.462 1.00 96.38 74 ILE A N 1
ATOM 562 C CA . ILE A 1 74 ? -16.136 2.621 6.184 1.00 96.38 74 ILE A CA 1
ATOM 563 C C . ILE A 1 74 ? -15.079 2.293 7.236 1.00 96.38 74 ILE A C 1
ATOM 565 O O . ILE A 1 74 ? -15.362 2.321 8.437 1.00 96.38 74 ILE A O 1
ATOM 569 N N . PHE A 1 75 ? -13.865 2.020 6.769 1.00 96.62 75 PHE A N 1
ATOM 570 C CA . PHE A 1 75 ? -12.685 1.742 7.577 1.00 96.62 75 PHE A CA 1
ATOM 571 C C . PHE A 1 75 ? -11.693 2.885 7.434 1.00 96.62 75 PHE A C 1
ATOM 573 O O . PHE A 1 75 ? -11.445 3.365 6.329 1.00 96.62 75 PHE A O 1
ATOM 580 N N . GLU A 1 76 ? -11.114 3.301 8.550 1.00 96.94 76 GLU A N 1
ATOM 581 C CA . GLU A 1 76 ? -9.961 4.187 8.562 1.00 96.94 76 GLU A CA 1
ATOM 582 C C . GLU A 1 76 ? -8.687 3.347 8.569 1.00 96.94 76 GLU A C 1
ATOM 584 O O . GLU A 1 76 ? -8.474 2.532 9.469 1.00 96.94 76 GLU A O 1
ATOM 589 N N . VAL A 1 77 ? -7.838 3.566 7.575 1.00 95.06 77 VAL A N 1
ATOM 590 C CA . VAL A 1 77 ? -6.536 2.922 7.443 1.00 95.06 77 VAL A CA 1
ATOM 591 C C . VAL A 1 77 ? -5.450 3.962 7.640 1.00 95.06 77 VAL A C 1
ATOM 593 O O . VAL A 1 77 ? -5.439 4.980 6.952 1.00 95.06 77 VAL A O 1
ATOM 596 N N . LYS A 1 78 ? -4.524 3.688 8.555 1.00 94.19 78 LYS A N 1
ATOM 597 C CA . LYS A 1 78 ? -3.362 4.526 8.82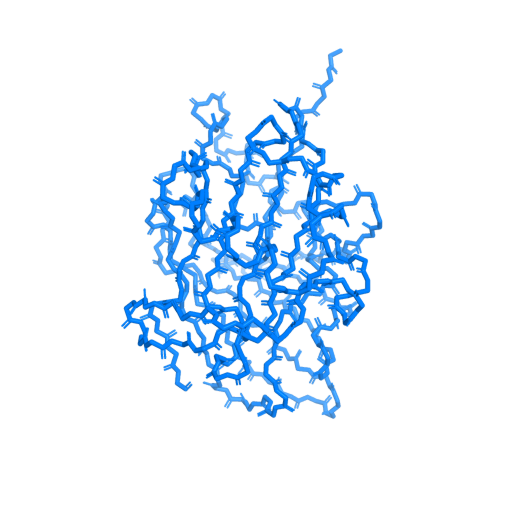6 1.00 94.19 78 LYS A CA 1
ATOM 598 C C . LYS A 1 78 ? -2.095 3.898 8.268 1.00 94.19 78 LYS A C 1
ATOM 600 O O . LYS A 1 78 ? -1.837 2.716 8.480 1.00 94.19 78 LYS A O 1
ATOM 605 N N . ASN A 1 79 ? -1.296 4.718 7.599 1.00 91.19 79 ASN A N 1
ATOM 606 C CA . ASN A 1 79 ? 0.043 4.400 7.134 1.00 91.19 79 ASN A CA 1
ATOM 607 C C . ASN A 1 79 ? 1.062 5.152 7.999 1.00 91.19 79 ASN A C 1
ATOM 609 O O . ASN A 1 79 ? 1.088 6.385 7.995 1.00 91.19 79 ASN A O 1
ATOM 613 N N . THR A 1 80 ? 1.921 4.410 8.695 1.00 89.88 80 THR A N 1
ATOM 614 C CA . THR A 1 80 ? 3.014 4.948 9.519 1.00 89.88 80 THR A CA 1
ATOM 615 C C . THR A 1 80 ? 4.367 4.511 8.955 1.00 89.88 80 THR A C 1
ATOM 617 O O . THR A 1 80 ? 4.560 3.348 8.589 1.00 89.88 80 THR A O 1
ATOM 620 N N . PHE A 1 81 ? 5.328 5.435 8.913 1.00 87.56 81 PHE A N 1
ATOM 621 C CA . PHE A 1 81 ? 6.688 5.205 8.418 1.00 87.56 81 PHE A CA 1
ATOM 622 C C . PHE A 1 81 ? 7.628 4.812 9.553 1.00 87.56 81 PHE A C 1
ATOM 624 O O . PHE A 1 81 ? 8.119 5.663 10.288 1.00 87.56 81 PHE A O 1
ATOM 631 N N . LEU A 1 82 ? 7.889 3.513 9.694 1.00 88.31 82 LEU A N 1
ATOM 632 C CA . LEU A 1 82 ? 8.755 2.987 10.754 1.00 88.31 82 LEU A CA 1
ATOM 633 C C . LEU A 1 82 ? 10.232 3.250 10.432 1.00 88.31 82 LEU A C 1
ATOM 635 O O . LEU A 1 82 ? 11.003 3.757 11.248 1.00 88.31 82 LEU A O 1
ATOM 639 N N . GLU A 1 83 ? 10.620 2.937 9.198 1.00 87.69 83 GLU A N 1
ATOM 640 C CA . GLU A 1 83 ? 11.959 3.156 8.662 1.00 87.69 83 GLU A CA 1
ATOM 641 C C . GLU A 1 83 ? 11.831 3.810 7.292 1.00 87.69 83 GLU A C 1
ATOM 643 O O . GLU A 1 83 ? 10.878 3.556 6.561 1.00 87.69 83 GLU A O 1
ATOM 648 N N . THR A 1 84 ? 12.785 4.660 6.939 1.00 79.62 84 THR A N 1
ATOM 649 C CA . THR A 1 84 ? 12.767 5.422 5.688 1.00 79.62 84 THR A CA 1
ATOM 650 C C . THR A 1 84 ? 14.176 5.471 5.134 1.00 79.62 84 THR A C 1
ATOM 652 O O . THR A 1 84 ? 15.125 5.674 5.900 1.00 79.62 84 THR A O 1
ATOM 655 N N . SER A 1 85 ? 14.314 5.372 3.816 1.00 77.62 85 SER A N 1
ATOM 656 C CA . SER A 1 85 ? 15.561 5.730 3.143 1.00 77.62 85 SER A CA 1
ATOM 657 C C . SER A 1 85 ? 15.934 7.200 3.398 1.00 77.62 85 SER A C 1
ATOM 659 O O . SER A 1 85 ? 15.109 8.012 3.830 1.00 77.62 85 SER A O 1
ATOM 661 N N . SER A 1 86 ? 17.196 7.560 3.145 1.00 73.69 86 SER A N 1
ATOM 662 C CA . SER A 1 86 ? 17.716 8.922 3.364 1.00 73.69 86 SER A CA 1
ATOM 663 C C . SER A 1 86 ? 16.901 9.991 2.634 1.00 73.69 86 SER A C 1
ATOM 665 O O . SER A 1 86 ? 16.650 11.068 3.172 1.00 73.69 86 SER A O 1
ATOM 667 N N . LEU A 1 87 ? 16.429 9.664 1.433 1.00 67.81 87 LEU A N 1
ATOM 668 C CA . LEU A 1 87 ? 15.584 10.525 0.619 1.00 67.81 87 LEU A CA 1
ATOM 669 C C . LEU A 1 87 ? 14.244 10.861 1.287 1.00 67.81 87 LEU A C 1
ATOM 671 O O . LEU A 1 87 ? 13.736 11.975 1.164 1.00 67.81 87 LEU A O 1
ATOM 675 N N . LEU A 1 88 ? 13.663 9.877 1.967 1.00 71.94 88 LEU A N 1
ATOM 676 C CA . LEU A 1 88 ? 12.311 9.928 2.515 1.00 71.94 88 LEU A CA 1
ATOM 677 C C . LEU A 1 88 ? 12.324 10.134 4.018 1.00 71.94 88 LEU A C 1
ATOM 679 O O . LEU A 1 88 ? 11.319 9.889 4.673 1.00 71.94 88 LEU A O 1
ATOM 683 N N . HIS A 1 89 ? 13.447 10.584 4.576 1.00 81.19 89 HIS A N 1
ATOM 684 C CA . HIS A 1 89 ? 13.592 10.717 6.016 1.00 81.19 89 HIS A CA 1
ATOM 685 C C . HIS A 1 89 ? 12.500 11.587 6.648 1.00 81.19 89 HIS A C 1
ATOM 687 O O . HIS A 1 89 ? 11.967 11.233 7.697 1.00 81.19 89 HIS A O 1
ATOM 693 N N . PHE A 1 90 ? 12.097 12.653 5.951 1.00 80.00 90 PHE A N 1
ATOM 694 C CA . PHE A 1 90 ? 11.019 13.546 6.377 1.00 80.00 90 PHE A CA 1
ATOM 695 C C . PHE A 1 90 ? 9.659 12.842 6.518 1.00 80.00 90 PHE A C 1
ATOM 697 O O . PHE A 1 90 ? 8.793 13.345 7.220 1.00 80.00 90 PHE A O 1
ATOM 704 N N . MET A 1 91 ? 9.445 11.684 5.881 1.00 83.38 91 MET A N 1
ATOM 705 C CA . MET A 1 91 ? 8.190 10.931 5.990 1.00 83.38 91 MET A CA 1
ATOM 706 C C . MET A 1 91 ? 7.948 10.402 7.402 1.00 83.38 91 MET A C 1
ATOM 708 O O . MET A 1 91 ? 6.802 10.154 7.756 1.00 83.38 91 MET A O 1
ATOM 712 N N . LYS A 1 92 ? 8.995 10.265 8.227 1.00 86.62 92 LYS A N 1
ATOM 713 C CA . LYS A 1 92 ? 8.846 9.899 9.644 1.00 86.62 92 LYS A CA 1
ATOM 714 C C . LYS A 1 92 ? 8.071 10.938 10.453 1.00 86.62 92 LYS A C 1
ATOM 716 O O . LYS A 1 92 ? 7.509 10.588 11.483 1.00 86.62 92 LYS A O 1
ATOM 721 N N . ASP A 1 93 ? 8.004 12.177 9.969 1.00 88.50 93 ASP A N 1
ATOM 722 C CA . ASP A 1 93 ? 7.243 13.257 10.598 1.00 88.50 93 ASP A CA 1
ATOM 723 C C . ASP A 1 93 ? 5.766 13.252 10.181 1.00 88.50 93 ASP A C 1
ATOM 725 O O . ASP A 1 93 ? 5.027 14.173 10.531 1.00 88.50 93 ASP A O 1
ATOM 729 N N . TYR A 1 94 ? 5.328 12.245 9.420 1.00 87.06 94 TYR A N 1
ATOM 730 C CA . TYR A 1 94 ? 3.984 12.165 8.871 1.00 87.06 94 TYR A CA 1
ATOM 731 C C . TYR A 1 94 ? 3.306 10.827 9.135 1.00 87.06 94 TYR A C 1
ATOM 733 O O . TYR A 1 94 ? 3.926 9.766 9.145 1.00 87.06 94 TYR A O 1
ATOM 741 N N . GLU A 1 95 ? 1.984 10.885 9.229 1.00 90.19 95 GLU A N 1
ATOM 742 C CA . GLU A 1 95 ? 1.103 9.733 9.065 1.00 90.19 95 GLU A CA 1
ATOM 743 C C . GLU A 1 95 ? 0.115 10.030 7.932 1.00 90.19 95 GLU A C 1
ATOM 745 O O . GLU A 1 95 ? -0.322 11.172 7.758 1.00 90.19 95 GLU A O 1
ATOM 750 N N . GLU A 1 96 ? -0.239 9.022 7.136 1.00 89.81 96 GLU A N 1
ATOM 751 C CA . GLU A 1 96 ? -1.335 9.141 6.168 1.00 89.81 96 GLU A CA 1
ATOM 752 C C . GLU A 1 96 ? -2.533 8.330 6.640 1.00 89.81 96 GLU A C 1
ATOM 754 O O . GLU A 1 96 ? -2.388 7.198 7.086 1.00 89.81 96 GLU A O 1
ATOM 759 N N . HIS A 1 97 ? -3.718 8.901 6.489 1.00 93.62 97 HIS A N 1
ATOM 760 C CA . HIS A 1 97 ? -4.986 8.266 6.781 1.00 93.62 97 HIS A CA 1
ATOM 761 C C . HIS A 1 97 ? -5.814 8.178 5.503 1.00 93.62 97 HIS A C 1
ATOM 763 O O . HIS A 1 97 ? -5.909 9.142 4.738 1.00 93.62 97 HIS A O 1
ATOM 769 N N . LEU A 1 98 ? -6.442 7.027 5.297 1.00 94.00 98 LEU A N 1
ATOM 770 C CA . LEU A 1 98 ? -7.314 6.740 4.170 1.00 94.00 98 LEU A CA 1
ATOM 771 C C . LEU A 1 98 ? -8.631 6.168 4.690 1.00 94.00 98 LEU A C 1
ATOM 773 O O . LEU A 1 98 ? -8.632 5.200 5.445 1.00 94.00 98 LEU A O 1
ATOM 777 N N . PHE A 1 99 ? -9.754 6.732 4.260 1.00 95.56 99 PHE A N 1
ATOM 778 C CA . PHE A 1 99 ? -11.068 6.156 4.516 1.00 95.56 99 PHE A CA 1
ATOM 779 C C . PHE A 1 99 ? -11.490 5.317 3.320 1.00 95.56 99 PHE A C 1
ATOM 781 O O . PHE A 1 99 ? -11.674 5.846 2.221 1.00 95.56 99 PHE A O 1
ATOM 788 N N . ILE A 1 100 ? -11.654 4.018 3.537 1.00 94.38 100 ILE A N 1
ATOM 789 C CA . ILE A 1 100 ? -11.977 3.044 2.494 1.00 94.38 100 ILE A CA 1
ATOM 790 C C . ILE A 1 100 ? -13.289 2.326 2.796 1.00 94.38 100 ILE A C 1
ATOM 792 O O . ILE A 1 100 ? -13.694 2.201 3.951 1.00 94.38 100 ILE A O 1
ATOM 796 N N . ASP A 1 101 ? -13.952 1.818 1.762 1.00 94.06 101 ASP A N 1
ATOM 797 C CA . ASP A 1 101 ? -15.010 0.825 1.953 1.00 94.06 101 ASP A CA 1
ATOM 798 C C . ASP A 1 101 ? -14.444 -0.596 2.135 1.00 94.06 101 ASP A C 1
ATOM 800 O O . ASP A 1 101 ? -13.240 -0.835 2.027 1.00 94.06 101 ASP A O 1
ATOM 804 N N . LYS A 1 102 ? -15.332 -1.562 2.401 1.00 90.06 102 LYS A N 1
ATOM 805 C CA . LYS A 1 102 ? -14.985 -2.987 2.569 1.00 90.06 102 LYS A CA 1
ATOM 806 C C . LYS A 1 102 ? -14.268 -3.621 1.372 1.00 90.06 102 LYS A C 1
ATOM 808 O O . LYS A 1 102 ? -13.767 -4.733 1.488 1.00 90.06 102 LYS A O 1
ATOM 813 N N . GLU A 1 103 ? -14.309 -2.981 0.205 1.00 88.69 103 GLU A N 1
ATOM 814 C CA . GLU A 1 103 ? -13.656 -3.475 -1.005 1.00 88.69 103 GLU A CA 1
ATOM 815 C C . GLU A 1 103 ? -12.305 -2.800 -1.241 1.00 88.69 103 GLU A C 1
ATOM 817 O O . GLU A 1 103 ? -11.620 -3.150 -2.201 1.00 88.69 103 GLU A O 1
ATOM 822 N N . GLY A 1 104 ? -11.919 -1.859 -0.373 1.00 89.12 104 GLY A N 1
ATOM 823 C CA . GLY A 1 104 ? -10.657 -1.141 -0.438 1.00 89.12 104 GLY A CA 1
ATOM 824 C C . GLY A 1 104 ? -10.711 0.169 -1.217 1.00 89.12 104 GLY A C 1
ATOM 825 O O . GLY A 1 104 ? -9.674 0.815 -1.348 1.00 89.12 104 GLY A O 1
ATOM 826 N N . TYR A 1 105 ? -11.872 0.592 -1.738 1.00 91.75 105 TYR A N 1
ATOM 827 C CA . TYR A 1 105 ? -11.958 1.847 -2.491 1.00 91.75 105 TYR A CA 1
ATOM 828 C C . TYR A 1 105 ? -11.925 3.052 -1.559 1.00 91.75 105 TYR A C 1
ATOM 830 O O . TYR A 1 105 ? -12.782 3.199 -0.682 1.00 91.75 105 TYR A O 1
ATOM 838 N N . ALA A 1 106 ? -10.976 3.946 -1.813 1.00 91.88 106 ALA A N 1
ATOM 839 C CA . ALA A 1 106 ? -10.821 5.188 -1.081 1.00 91.88 106 ALA A CA 1
ATOM 840 C C . ALA A 1 106 ? -11.976 6.150 -1.362 1.00 91.88 106 ALA A C 1
ATOM 842 O O . ALA A 1 106 ? -12.371 6.373 -2.508 1.00 91.88 106 ALA A O 1
ATOM 843 N N . LYS A 1 107 ? -12.500 6.743 -0.292 1.00 94.31 107 LYS A N 1
ATOM 844 C CA . LYS A 1 107 ? -13.471 7.840 -0.334 1.00 94.31 107 LYS A CA 1
ATOM 845 C C . LYS A 1 107 ? -12.791 9.169 -0.044 1.00 94.31 107 LYS A C 1
ATOM 847 O O . LYS A 1 107 ? -13.077 10.159 -0.707 1.00 94.31 107 LYS A O 1
ATOM 852 N N . GLU A 1 108 ? -11.865 9.166 0.908 1.00 93.38 108 GLU A N 1
ATOM 853 C CA . GLU A 1 108 ? -11.155 10.350 1.383 1.00 93.38 108 GLU A CA 1
ATOM 854 C C . GLU A 1 108 ? -9.760 9.960 1.877 1.00 93.38 108 GLU A C 1
ATOM 856 O O . GLU A 1 108 ? -9.563 8.842 2.357 1.00 93.38 108 GLU A O 1
ATOM 861 N N . GLY A 1 109 ? -8.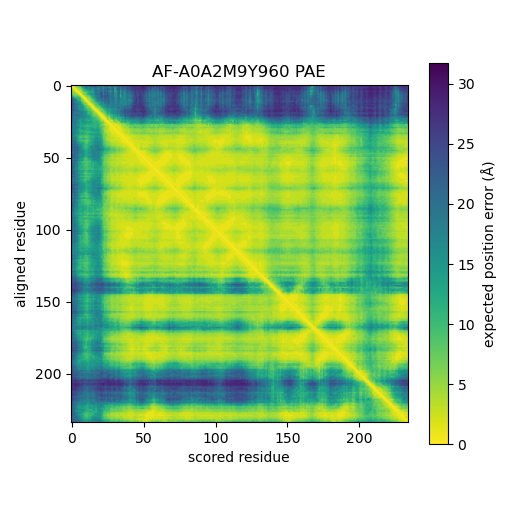803 10.885 1.797 1.00 90.75 109 GLY A N 1
ATOM 862 C CA . GLY A 1 109 ? -7.459 10.701 2.334 1.00 90.75 109 GLY A CA 1
ATOM 863 C C . GLY A 1 109 ? -6.880 12.005 2.872 1.00 90.75 109 GLY A C 1
ATOM 864 O O . GLY A 1 109 ? -7.225 13.099 2.418 1.00 90.75 109 GLY A O 1
ATOM 865 N N . PHE A 1 110 ? -6.006 11.911 3.866 1.00 91.06 110 PHE A N 1
ATOM 866 C CA . PHE A 1 110 ? -5.267 13.058 4.381 1.00 91.06 110 PHE A CA 1
ATOM 867 C C . PHE A 1 110 ? -3.934 12.631 4.993 1.00 91.06 110 PHE A C 1
ATOM 869 O O . PHE A 1 110 ? -3.765 11.498 5.428 1.00 91.06 110 PHE A O 1
ATOM 876 N N . MET A 1 111 ? -2.993 13.565 5.052 1.00 91.44 111 MET A N 1
ATOM 877 C CA . MET A 1 111 ? -1.756 13.436 5.817 1.00 91.44 111 MET A CA 1
ATOM 878 C C . MET A 1 111 ? -1.826 14.299 7.074 1.00 91.44 111 MET A C 1
ATOM 880 O O . MET A 1 111 ? -2.423 15.376 7.049 1.00 91.44 111 MET A O 1
ATOM 884 N N . ILE A 1 112 ? -1.198 13.848 8.154 1.00 91.25 112 ILE A N 1
ATOM 885 C CA . ILE A 1 112 ? -0.963 14.637 9.364 1.00 91.25 112 ILE A CA 1
ATOM 886 C C . ILE A 1 112 ? 0.543 14.780 9.545 1.00 91.25 112 ILE A C 1
ATOM 888 O O . ILE A 1 112 ? 1.251 13.780 9.578 1.00 91.25 112 ILE A O 1
ATOM 892 N N . GLU A 1 113 ? 1.019 16.015 9.676 1.00 91.81 113 GLU A N 1
ATOM 893 C CA . GLU A 1 113 ? 2.367 16.307 10.171 1.00 91.81 113 GLU A CA 1
ATOM 894 C C . GLU A 1 113 ? 2.361 16.174 11.701 1.00 91.81 113 GLU A C 1
ATOM 896 O O . GLU A 1 113 ? 1.685 16.938 12.390 1.00 91.81 113 GLU A O 1
ATOM 901 N N . ILE A 1 114 ? 3.079 15.188 12.238 1.00 89.62 114 ILE A N 1
ATOM 902 C CA . ILE A 1 114 ? 3.001 14.757 13.644 1.00 89.62 114 ILE A CA 1
ATOM 903 C C . ILE A 1 114 ? 3.381 15.896 14.597 1.00 89.62 114 ILE A C 1
ATOM 905 O O . ILE A 1 114 ? 2.708 16.124 15.600 1.00 89.62 114 ILE A O 1
ATOM 909 N N . SER A 1 115 ? 4.438 16.640 14.271 1.00 90.19 115 SER A N 1
ATOM 910 C CA . SER A 1 115 ? 4.984 17.691 15.138 1.00 90.19 115 SER A CA 1
ATOM 911 C C . SER A 1 115 ? 4.058 18.899 15.296 1.00 90.19 115 SER A C 1
ATOM 913 O O . SER A 1 115 ? 4.058 19.541 16.344 1.00 90.19 115 SER A O 1
ATOM 915 N N . THR A 1 116 ? 3.263 19.214 14.272 1.00 92.62 116 THR A N 1
ATOM 916 C CA . THR A 1 116 ? 2.401 20.407 14.235 1.00 92.62 116 THR A CA 1
ATOM 917 C C . THR A 1 116 ? 0.914 20.076 14.272 1.00 92.62 116 THR A C 1
ATOM 919 O O . THR A 1 116 ? 0.087 20.980 14.371 1.00 92.62 116 THR A O 1
ATOM 922 N N . SER A 1 117 ? 0.551 18.794 14.160 1.00 91.94 117 SER A N 1
ATOM 923 C CA . SER A 1 117 ? -0.819 18.330 13.908 1.00 91.94 117 SER A CA 1
ATOM 924 C C . SER A 1 117 ? -1.463 18.957 12.660 1.00 91.94 117 SER A C 1
ATOM 926 O O . SER A 1 117 ? -2.690 18.966 12.523 1.00 91.94 117 SER A O 1
ATOM 928 N N . ARG A 1 118 ? -0.660 19.489 11.724 1.00 94.00 118 ARG A N 1
ATOM 929 C CA . ARG A 1 118 ? -1.176 20.070 10.480 1.00 94.00 118 ARG A CA 1
ATOM 930 C C . ARG A 1 118 ? -1.779 18.965 9.623 1.00 94.00 118 ARG A C 1
ATOM 932 O O . ARG A 1 118 ? -1.079 18.048 9.197 1.00 94.00 118 ARG A O 1
ATOM 939 N N . LYS A 1 119 ? -3.073 19.094 9.325 1.00 93.56 119 LYS A N 1
ATOM 940 C CA . LYS A 1 119 ? -3.799 18.205 8.414 1.00 93.56 119 LYS A CA 1
ATOM 941 C C . LYS A 1 119 ? -3.707 18.710 6.976 1.00 93.56 119 LYS A C 1
ATOM 943 O O . LYS A 1 119 ? -4.015 19.866 6.692 1.00 93.56 119 LYS A O 1
ATOM 948 N N . ILE A 1 120 ? -3.340 17.816 6.069 1.00 90.50 120 ILE A N 1
ATOM 949 C CA . ILE A 1 120 ? -3.218 18.056 4.634 1.00 90.50 120 ILE A CA 1
ATOM 950 C C . ILE A 1 120 ? -4.212 17.138 3.933 1.00 90.50 120 ILE A C 1
ATOM 952 O O . ILE A 1 120 ? -3.990 15.933 3.830 1.00 90.50 120 ILE A O 1
ATOM 956 N N . THR A 1 121 ? -5.335 17.691 3.483 1.00 91.62 121 THR A N 1
ATOM 957 C CA . THR A 1 121 ? -6.338 16.919 2.744 1.00 91.62 121 THR A CA 1
ATOM 958 C C . THR A 1 121 ? -5.793 16.532 1.376 1.00 91.62 121 THR A C 1
ATOM 960 O O . THR A 1 121 ? -5.330 17.388 0.622 1.00 91.62 121 THR A O 1
ATOM 963 N N . LYS A 1 122 ? -5.902 15.249 1.037 1.00 85.88 122 LYS A N 1
ATOM 964 C CA . LYS A 1 122 ? -5.521 14.715 -0.265 1.00 85.88 122 LYS A CA 1
ATOM 965 C C . LYS A 1 122 ? -6.768 14.374 -1.061 1.00 85.88 122 LYS A C 1
ATOM 967 O O . LYS A 1 122 ? -7.708 13.759 -0.563 1.00 85.88 122 LYS A O 1
ATOM 972 N N . ARG A 1 123 ? -6.767 14.749 -2.337 1.00 89.75 123 ARG A N 1
ATOM 973 C CA . ARG A 1 123 ? -7.770 14.234 -3.274 1.00 89.75 123 ARG A CA 1
ATOM 974 C C . ARG A 1 123 ? -7.508 12.750 -3.539 1.00 89.75 123 ARG A C 1
ATOM 976 O O . ARG A 1 123 ? -6.359 12.313 -3.525 1.00 89.75 123 ARG A O 1
ATOM 983 N N . VAL A 1 124 ? -8.558 12.000 -3.846 1.00 87.06 124 VAL A N 1
ATOM 984 C CA . VAL A 1 124 ? -8.426 10.619 -4.322 1.00 87.06 124 VAL A CA 1
ATOM 985 C C . VAL A 1 124 ? -7.949 10.618 -5.780 1.00 87.06 124 VAL A C 1
ATOM 987 O O . VAL A 1 124 ? -8.322 11.491 -6.571 1.00 87.06 124 VAL A O 1
ATOM 990 N N . ALA A 1 125 ? -7.086 9.664 -6.126 1.00 85.56 125 ALA A N 1
ATOM 991 C CA . ALA A 1 125 ? -6.560 9.477 -7.472 1.00 85.56 125 ALA A CA 1
ATOM 992 C C . ALA A 1 125 ? -7.675 9.183 -8.496 1.00 85.56 125 ALA A C 1
ATOM 994 O O . ALA A 1 125 ? -8.589 8.399 -8.243 1.00 85.56 125 ALA A O 1
ATOM 995 N N . ASN A 1 126 ? -7.571 9.791 -9.674 1.00 85.38 126 ASN A N 1
ATOM 996 C CA . ASN A 1 126 ? -8.399 9.529 -10.851 1.00 85.38 126 ASN A CA 1
ATOM 997 C C . ASN A 1 126 ? -7.560 8.884 -11.965 1.00 85.38 126 ASN A C 1
ATOM 999 O O . ASN A 1 126 ? -6.356 8.720 -11.818 1.00 85.38 126 ASN A O 1
ATOM 1003 N N . GLU A 1 127 ? -8.182 8.563 -13.099 1.00 81.88 127 GLU A N 1
ATOM 1004 C CA . GLU A 1 127 ? -7.569 7.860 -14.240 1.00 81.88 127 GLU A CA 1
ATOM 1005 C C . GLU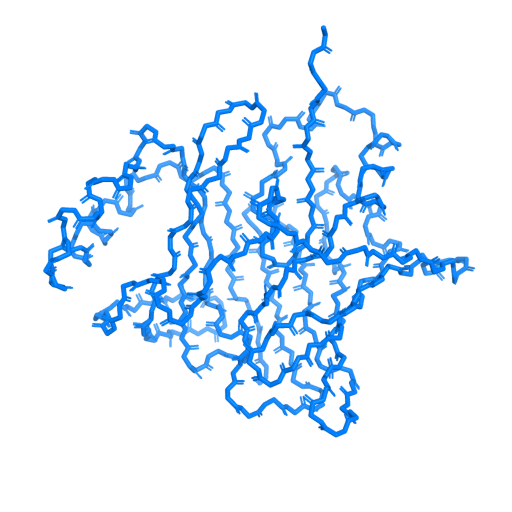 A 1 127 ? -6.232 8.430 -14.743 1.00 81.88 127 GLU A C 1
ATOM 1007 O O . GLU A 1 127 ? -5.461 7.712 -15.374 1.00 81.88 127 GLU A O 1
ATOM 1012 N N . LYS A 1 128 ? -5.939 9.706 -14.472 1.00 78.75 128 LYS A N 1
ATOM 1013 C CA . LYS A 1 128 ? -4.696 10.372 -14.887 1.00 78.75 128 LYS A CA 1
ATOM 1014 C C . LYS A 1 128 ? -3.577 10.281 -13.847 1.00 78.75 128 LYS A C 1
ATOM 1016 O O . LYS A 1 128 ? -2.469 10.741 -14.111 1.00 78.75 128 LYS A O 1
ATOM 1021 N N . ASP A 1 129 ? -3.856 9.732 -12.670 1.00 76.12 129 ASP A N 1
ATOM 1022 C CA . ASP A 1 129 ? -2.940 9.710 -11.537 1.00 76.12 129 ASP A CA 1
ATOM 1023 C C . ASP A 1 129 ? -2.269 8.347 -11.348 1.00 76.12 129 ASP A C 1
ATOM 1025 O O . ASP A 1 129 ? -2.885 7.291 -11.454 1.00 76.12 129 ASP A O 1
ATOM 1029 N N . VAL A 1 130 ? -1.006 8.374 -10.919 1.00 65.31 130 VAL A N 1
ATOM 1030 C CA . VAL A 1 130 ? -0.171 7.188 -10.638 1.00 65.31 130 VAL A CA 1
ATOM 1031 C C . VAL A 1 130 ? -0.762 6.277 -9.543 1.00 65.31 130 VAL A C 1
ATOM 1033 O O . VAL A 1 130 ? -0.418 5.097 -9.468 1.00 65.31 130 VAL A O 1
ATOM 1036 N N . GLY A 1 131 ? -1.667 6.794 -8.706 1.00 65.88 131 GLY A N 1
ATOM 1037 C CA . GLY A 1 131 ? -2.370 6.052 -7.651 1.00 65.88 131 GLY A CA 1
ATOM 1038 C C . GLY A 1 131 ? -3.713 5.442 -8.065 1.00 65.88 131 GLY A C 1
ATOM 1039 O O . GLY A 1 131 ? -4.420 4.934 -7.196 1.00 65.88 131 GLY A O 1
ATOM 1040 N N . TYR A 1 132 ? -4.093 5.523 -9.343 1.00 78.25 132 TYR A N 1
ATOM 1041 C CA . TYR A 1 132 ? -5.357 4.983 -9.831 1.00 78.25 132 TYR A CA 1
ATOM 1042 C C . TYR A 1 132 ? -5.220 3.554 -10.355 1.00 78.25 132 TYR A C 1
ATOM 1044 O O . TYR A 1 132 ? -4.337 3.238 -11.153 1.00 78.25 132 TYR A O 1
ATOM 1052 N N . ILE A 1 133 ? -6.142 2.699 -9.922 1.00 75.19 133 ILE A N 1
ATOM 1053 C CA . ILE A 1 133 ? -6.304 1.330 -10.398 1.00 75.19 133 ILE A CA 1
ATOM 1054 C C . ILE A 1 133 ? -7.685 1.189 -11.044 1.00 75.19 133 ILE A C 1
ATOM 1056 O O . ILE A 1 133 ? -8.696 1.289 -10.334 1.00 75.19 133 ILE A O 1
ATOM 1060 N N . PRO A 1 134 ? -7.754 0.928 -12.363 1.00 71.38 134 PRO A N 1
ATOM 1061 C CA . PRO A 1 134 ? -9.013 0.626 -13.028 1.00 71.38 134 PRO A CA 1
ATOM 1062 C C . PRO A 1 134 ? -9.495 -0.773 -12.631 1.00 71.38 134 PRO A C 1
ATOM 1064 O O . PRO A 1 134 ? -8.797 -1.760 -12.845 1.00 71.38 134 PRO A O 1
ATOM 1067 N N . ASN A 1 135 ? -10.702 -0.848 -12.062 1.00 71.19 135 ASN A N 1
ATOM 1068 C CA . ASN A 1 135 ? -11.434 -2.081 -11.735 1.00 71.19 135 ASN A CA 1
ATOM 1069 C C . ASN A 1 135 ? -10.551 -3.262 -11.233 1.00 71.19 135 ASN A C 1
ATOM 1071 O O . ASN A 1 135 ? -10.393 -4.271 -11.930 1.00 71.19 135 ASN A O 1
ATOM 1075 N N . PRO A 1 136 ? -10.012 -3.189 -10.000 1.00 65.50 136 PRO A N 1
ATOM 1076 C CA . PRO A 1 136 ? -9.098 -4.194 -9.439 1.00 65.50 136 PRO A CA 1
ATOM 1077 C C . PRO A 1 136 ? -9.665 -5.626 -9.396 1.00 65.50 136 PRO A C 1
ATOM 1079 O O . PRO A 1 136 ? -8.908 -6.591 -9.344 1.00 65.50 136 PRO A O 1
ATOM 1082 N N . LYS A 1 137 ? -10.994 -5.802 -9.453 1.00 63.31 137 LYS A N 1
ATOM 1083 C CA . LYS A 1 137 ? -11.648 -7.124 -9.483 1.00 63.31 137 LYS A CA 1
ATOM 1084 C C . LYS A 1 137 ? -11.652 -7.784 -10.865 1.00 63.31 137 LYS A C 1
ATOM 1086 O O . LYS A 1 137 ? -11.743 -9.016 -10.945 1.00 63.31 137 LYS A O 1
ATOM 1091 N N . SER A 1 138 ? -11.611 -7.003 -11.946 1.00 56.28 138 SER A N 1
ATOM 1092 C CA . SER A 1 138 ? -11.531 -7.515 -13.324 1.00 56.28 138 SER A CA 1
ATOM 1093 C C . SER A 1 138 ? -10.103 -7.562 -13.850 1.00 56.28 138 SER A C 1
ATOM 1095 O O . SER A 1 138 ? -9.843 -8.231 -14.844 1.00 56.28 138 SER A O 1
ATOM 1097 N N . PHE A 1 139 ? -9.198 -6.835 -13.203 1.00 54.25 139 PHE A N 1
ATOM 1098 C CA . PHE A 1 139 ? -7.846 -6.630 -13.674 1.00 54.25 139 PHE A CA 1
ATOM 1099 C C . PHE A 1 139 ? -6.879 -7.538 -12.913 1.00 54.25 139 PHE A C 1
ATOM 1101 O O . PHE A 1 139 ? -6.558 -7.296 -11.754 1.00 54.25 139 PHE A O 1
ATOM 1108 N N . GLY A 1 140 ? -6.449 -8.621 -13.556 1.00 58.34 140 GLY A N 1
ATOM 1109 C CA . GLY A 1 140 ? -5.440 -9.507 -12.993 1.00 58.34 140 GLY A CA 1
ATOM 1110 C C . GLY A 1 140 ? -5.576 -10.965 -13.406 1.00 58.34 140 GLY A C 1
ATOM 1111 O O . GLY A 1 140 ? -6.617 -11.431 -13.872 1.00 58.34 140 GLY A O 1
ATOM 1112 N N . VAL A 1 141 ? -4.484 -11.690 -13.215 1.00 64.38 141 VAL A N 1
ATOM 1113 C CA . VAL A 1 141 ? -4.365 -13.122 -13.479 1.00 64.38 141 VAL A CA 1
ATOM 1114 C C . VAL A 1 141 ? -4.942 -13.872 -12.294 1.00 64.38 141 VAL A C 1
ATOM 1116 O O . VAL A 1 141 ? -4.329 -13.878 -11.233 1.00 64.38 141 VAL A O 1
ATOM 1119 N N . LYS A 1 142 ? -6.112 -14.491 -12.452 1.00 67.75 142 LYS A N 1
ATOM 1120 C CA . LYS A 1 142 ? -6.777 -15.222 -11.362 1.00 67.75 142 LYS A CA 1
ATOM 1121 C C . LYS A 1 142 ? -6.321 -16.678 -11.290 1.00 67.75 142 LYS A C 1
ATOM 1123 O O . LYS A 1 142 ? -6.054 -17.290 -12.321 1.00 67.75 142 LYS A O 1
ATOM 1128 N N . LYS A 1 143 ? -6.354 -17.244 -10.079 1.00 65.31 143 LYS A N 1
ATOM 1129 C CA . LYS A 1 143 ? -6.098 -18.659 -9.766 1.00 65.31 143 LYS A CA 1
ATOM 1130 C C . LYS A 1 143 ? -4.716 -19.126 -10.215 1.00 65.31 143 LYS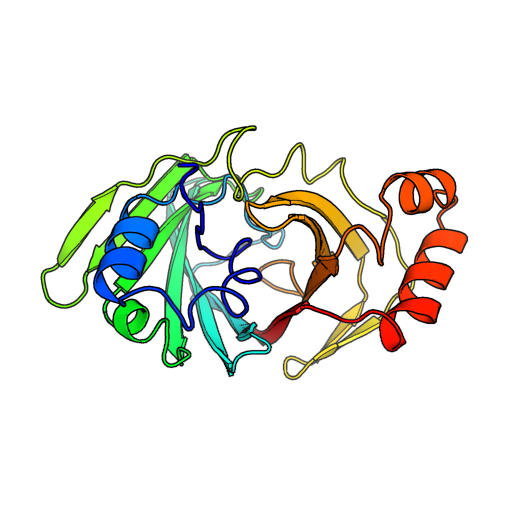 A C 1
ATOM 1132 O O . LYS A 1 143 ? -4.578 -20.101 -10.951 1.00 65.31 143 LYS A O 1
ATOM 1137 N N . THR A 1 144 ? -3.686 -18.423 -9.758 1.00 65.88 144 THR A N 1
ATOM 1138 C CA . THR A 1 144 ? -2.304 -18.838 -10.009 1.00 65.88 144 THR A CA 1
ATOM 1139 C C . THR A 1 144 ? -1.903 -19.993 -9.082 1.00 65.88 144 THR A C 1
ATOM 1141 O O . THR A 1 144 ? -2.368 -20.084 -7.947 1.00 65.88 144 THR A O 1
ATOM 1144 N N . ASN A 1 145 ? -1.019 -20.882 -9.543 1.00 69.44 145 ASN A N 1
ATOM 1145 C CA . ASN A 1 145 ? -0.373 -21.891 -8.688 1.00 69.44 145 ASN A CA 1
ATOM 1146 C C . ASN A 1 145 ? 0.952 -21.373 -8.093 1.00 69.44 145 ASN A C 1
ATOM 1148 O O . ASN A 1 145 ? 1.839 -22.159 -7.770 1.00 69.44 145 ASN A O 1
ATOM 1152 N N . LEU A 1 146 ? 1.100 -20.049 -7.981 1.00 79.88 146 LEU A N 1
ATOM 1153 C CA . LEU A 1 146 ? 2.297 -19.406 -7.458 1.00 79.88 146 LEU A CA 1
ATOM 1154 C C . LEU A 1 146 ? 2.269 -19.365 -5.929 1.00 79.88 146 LEU A C 1
ATOM 1156 O O . LEU A 1 146 ? 1.256 -19.026 -5.312 1.00 79.88 146 LEU A O 1
ATOM 1160 N N . THR A 1 147 ? 3.423 -19.643 -5.337 1.00 86.38 147 THR A N 1
ATOM 1161 C CA . THR A 1 147 ? 3.680 -19.485 -3.909 1.00 86.38 147 THR A CA 1
ATOM 1162 C C . THR A 1 147 ? 4.827 -18.501 -3.722 1.00 86.38 147 THR A C 1
ATOM 1164 O O . THR A 1 147 ? 5.847 -18.615 -4.400 1.00 86.38 147 THR A O 1
ATOM 1167 N N . ILE A 1 148 ? 4.669 -17.546 -2.806 1.00 87.81 148 ILE A N 1
ATOM 1168 C CA . ILE A 1 148 ? 5.710 -16.574 -2.452 1.00 87.81 148 ILE A CA 1
ATOM 1169 C C . ILE A 1 148 ? 6.027 -16.708 -0.967 1.00 87.81 148 ILE A C 1
ATOM 1171 O O . ILE A 1 148 ? 5.124 -16.687 -0.131 1.00 87.81 148 ILE A O 1
ATOM 1175 N N . THR A 1 149 ? 7.315 -16.816 -0.649 1.00 91.06 149 THR A N 1
ATOM 1176 C CA . THR A 1 149 ? 7.825 -16.791 0.724 1.00 91.06 149 THR A CA 1
ATOM 1177 C C . THR A 1 149 ? 8.414 -15.419 1.025 1.00 91.06 149 THR A C 1
ATOM 1179 O O . THR A 1 149 ? 9.279 -14.930 0.301 1.00 91.06 149 THR A O 1
ATOM 1182 N N . THR A 1 150 ? 7.952 -14.809 2.110 1.00 93.38 150 THR A N 1
ATOM 1183 C CA . THR A 1 150 ? 8.463 -13.558 2.671 1.00 93.38 150 THR A CA 1
ATOM 1184 C C . THR A 1 150 ? 8.828 -13.762 4.145 1.00 93.38 150 THR A C 1
ATOM 1186 O O . THR A 1 150 ? 8.682 -14.859 4.688 1.00 93.38 150 THR A O 1
ATOM 1189 N N . LYS A 1 151 ? 9.283 -12.705 4.834 1.00 94.12 151 LYS A N 1
ATOM 1190 C CA . LYS A 1 151 ? 9.526 -12.775 6.287 1.00 94.12 151 LYS A CA 1
ATOM 1191 C C . LYS A 1 151 ? 8.245 -13.036 7.093 1.00 94.12 151 LYS A C 1
ATOM 1193 O O . LYS A 1 151 ? 8.332 -13.629 8.160 1.00 94.12 151 LYS A O 1
ATOM 1198 N N . ALA A 1 152 ? 7.082 -12.642 6.570 1.00 93.31 152 ALA A N 1
ATOM 1199 C CA . ALA A 1 152 ? 5.790 -12.866 7.218 1.00 93.31 152 ALA A CA 1
ATOM 1200 C C . ALA A 1 152 ? 5.266 -14.305 7.067 1.00 93.31 152 ALA A C 1
ATOM 1202 O O . ALA A 1 152 ? 4.305 -14.679 7.733 1.00 93.31 152 ALA A O 1
ATOM 1203 N N . GLY A 1 153 ? 5.861 -15.109 6.180 1.00 94.56 153 GLY A N 1
ATOM 1204 C CA . GLY A 1 153 ? 5.441 -16.484 5.935 1.00 94.56 153 GLY A CA 1
ATOM 1205 C C . GLY A 1 153 ? 5.410 -16.847 4.456 1.00 94.56 153 GLY A C 1
ATOM 1206 O O . GLY A 1 153 ? 5.981 -16.171 3.604 1.00 94.56 153 GLY A O 1
ATOM 1207 N N . THR A 1 154 ? 4.749 -17.960 4.153 1.00 94.25 154 THR A N 1
ATOM 1208 C CA . THR A 1 154 ? 4.594 -18.469 2.788 1.00 94.25 154 THR A CA 1
ATOM 1209 C C . THR A 1 154 ? 3.132 -18.402 2.380 1.00 94.25 154 THR A C 1
ATOM 1211 O O . THR A 1 154 ? 2.273 -18.946 3.069 1.00 94.25 154 THR A O 1
ATOM 1214 N N . PHE A 1 155 ? 2.860 -17.754 1.250 1.00 91.44 155 PHE A N 1
ATOM 1215 C CA . PHE A 1 155 ? 1.512 -17.422 0.807 1.00 91.44 155 PHE A CA 1
ATOM 1216 C C . PHE A 1 155 ? 1.230 -18.003 -0.569 1.00 91.44 155 PHE A C 1
ATOM 1218 O O . PHE A 1 155 ? 2.033 -17.861 -1.496 1.00 91.44 155 PHE A O 1
ATOM 1225 N N . LYS A 1 156 ? 0.042 -18.592 -0.725 1.00 89.94 156 LYS A N 1
ATOM 1226 C CA . LYS A 1 156 ? -0.483 -18.939 -2.047 1.00 89.94 156 LYS A CA 1
ATOM 1227 C C . LYS A 1 156 ? -1.073 -17.690 -2.695 1.00 89.94 156 LYS A C 1
ATOM 1229 O O . LYS A 1 156 ? -1.961 -17.056 -2.119 1.00 89.94 156 LYS A O 1
ATOM 1234 N N . ILE A 1 157 ? -0.591 -17.350 -3.885 1.00 85.75 157 ILE A N 1
ATOM 1235 C CA . ILE A 1 157 ? -1.034 -16.174 -4.631 1.00 85.75 157 ILE A CA 1
ATOM 1236 C C . ILE A 1 157 ? -2.278 -16.532 -5.438 1.00 85.75 157 ILE A C 1
ATOM 1238 O O . ILE A 1 157 ? -2.251 -17.394 -6.315 1.00 85.75 157 ILE A O 1
ATOM 1242 N N . ASP A 1 158 ? -3.385 -15.862 -5.137 1.00 81.12 158 ASP A N 1
ATOM 1243 C CA . ASP A 1 158 ? -4.654 -16.072 -5.834 1.00 81.12 158 ASP A CA 1
ATOM 1244 C C . ASP A 1 158 ? -4.782 -15.173 -7.066 1.00 81.12 158 ASP A C 1
ATOM 1246 O O . ASP A 1 158 ? -5.356 -15.579 -8.078 1.00 81.12 158 ASP A O 1
ATOM 1250 N N . SER A 1 159 ? -4.213 -13.966 -7.006 1.00 80.19 159 SER A N 1
ATOM 1251 C CA . SER A 1 159 ? -4.283 -13.003 -8.100 1.00 80.19 159 SER A CA 1
ATOM 1252 C C . SER A 1 159 ? -2.979 -12.237 -8.283 1.00 80.19 159 SER A C 1
ATOM 1254 O O . SER A 1 159 ? -2.301 -11.913 -7.309 1.00 80.19 159 SER A O 1
ATOM 1256 N N . ILE A 1 160 ? -2.651 -11.908 -9.531 1.00 79.50 160 ILE A N 1
ATOM 1257 C CA . ILE A 1 160 ? -1.587 -10.956 -9.865 1.00 79.50 160 ILE A CA 1
ATOM 1258 C C . ILE A 1 160 ? -2.213 -9.792 -10.627 1.00 79.50 160 ILE A C 1
ATOM 1260 O O . ILE A 1 160 ? -2.767 -9.991 -11.706 1.00 79.50 160 ILE A O 1
ATOM 1264 N N . ILE A 1 161 ? -2.105 -8.582 -10.087 1.00 77.31 161 ILE A N 1
ATOM 1265 C CA . ILE A 1 161 ? -2.562 -7.349 -10.743 1.00 77.31 161 ILE A CA 1
ATOM 1266 C C . ILE A 1 161 ? -1.356 -6.716 -11.440 1.00 77.31 161 ILE A C 1
ATOM 1268 O O . ILE A 1 161 ? -0.343 -6.495 -10.779 1.00 77.31 161 ILE A O 1
ATOM 1272 N N . VAL A 1 162 ? -1.445 -6.416 -12.743 1.00 75.50 162 VAL A N 1
ATOM 1273 C CA . VAL A 1 162 ? -0.328 -5.829 -13.514 1.00 75.50 162 VAL A CA 1
ATOM 1274 C C . VAL A 1 162 ? -0.746 -4.550 -14.225 1.00 75.50 162 VAL A C 1
ATOM 1276 O O . VAL A 1 162 ? -1.453 -4.613 -15.221 1.00 75.50 162 VAL A O 1
ATOM 1279 N N . ILE A 1 163 ? -0.284 -3.395 -13.748 1.00 72.88 163 ILE A N 1
ATOM 1280 C CA . ILE A 1 163 ? -0.689 -2.071 -14.242 1.00 72.88 163 ILE A CA 1
ATOM 1281 C C . ILE A 1 163 ? 0.478 -1.413 -14.980 1.00 72.88 163 ILE A C 1
ATOM 1283 O O . ILE A 1 163 ? 1.542 -1.230 -14.384 1.00 72.88 163 ILE A O 1
ATOM 1287 N N . ALA A 1 164 ? 0.268 -0.996 -16.233 1.00 72.50 164 ALA A N 1
ATOM 1288 C CA . ALA A 1 164 ? 1.194 -0.091 -16.910 1.00 72.50 164 ALA A CA 1
ATOM 1289 C C . ALA A 1 164 ? 1.029 1.326 -16.373 1.00 72.50 164 ALA A C 1
ATOM 1291 O O . ALA A 1 164 ? -0.083 1.831 -16.216 1.00 72.50 164 ALA A O 1
ATOM 1292 N N . LYS A 1 165 ? 2.157 1.974 -16.120 1.00 67.75 165 LYS A N 1
ATOM 1293 C CA . LYS A 1 165 ? 2.226 3.340 -15.632 1.00 67.75 165 LYS A CA 1
ATOM 1294 C C . LYS A 1 165 ? 3.246 4.108 -16.460 1.00 67.75 165 LYS A C 1
ATOM 1296 O O . LYS A 1 165 ? 4.387 3.672 -16.630 1.00 67.75 165 LYS A O 1
ATOM 1301 N N . ASP A 1 166 ? 2.816 5.257 -16.963 1.00 63.94 166 ASP A N 1
ATOM 1302 C CA . ASP A 1 166 ? 3.691 6.216 -17.620 1.00 63.94 166 ASP A CA 1
ATOM 1303 C C . ASP A 1 166 ? 4.324 7.109 -16.547 1.00 63.94 166 ASP A C 1
ATOM 1305 O O . ASP A 1 166 ? 3.634 7.800 -15.797 1.00 63.94 166 ASP A O 1
ATOM 1309 N N . PHE A 1 167 ? 5.650 7.100 -16.478 1.00 59.22 167 PHE A N 1
ATOM 1310 C CA . PHE A 1 167 ? 6.434 7.971 -15.616 1.00 59.22 167 PHE A CA 1
ATOM 1311 C C . PHE A 1 167 ? 7.264 8.935 -16.462 1.00 59.22 167 PHE A C 1
ATOM 1313 O O . PHE A 1 167 ? 7.505 8.718 -17.652 1.00 59.22 167 PHE A O 1
ATOM 1320 N N . ALA A 1 168 ? 7.735 10.020 -15.845 1.00 54.50 168 ALA A N 1
ATOM 1321 C CA . ALA A 1 168 ? 8.495 11.053 -16.551 1.00 54.50 168 ALA A CA 1
ATOM 1322 C C . ALA A 1 168 ? 9.775 10.517 -17.228 1.00 54.50 168 ALA A C 1
ATOM 1324 O O . ALA A 1 168 ? 10.245 11.096 -18.205 1.00 54.50 168 ALA A O 1
ATOM 1325 N N . ASN A 1 169 ? 10.323 9.414 -16.717 1.00 57.25 169 ASN A N 1
ATOM 1326 C CA . ASN A 1 169 ? 11.541 8.752 -17.179 1.00 57.25 169 ASN A CA 1
ATOM 1327 C C . ASN A 1 169 ? 11.286 7.445 -17.957 1.00 57.25 169 ASN A C 1
ATOM 1329 O O . ASN A 1 169 ? 12.245 6.752 -18.289 1.00 57.25 169 ASN A O 1
ATOM 1333 N N . GLY A 1 170 ? 10.031 7.099 -18.260 1.00 67.56 170 GLY A N 1
ATOM 1334 C CA . GLY A 1 170 ? 9.708 5.920 -19.061 1.00 67.56 170 GLY A CA 1
ATOM 1335 C C . GLY A 1 170 ? 8.410 5.237 -18.656 1.00 67.56 170 GLY A C 1
ATOM 1336 O O . GLY A 1 170 ? 7.715 5.657 -17.735 1.00 67.56 170 GLY A O 1
ATOM 1337 N N . LYS A 1 171 ? 8.086 4.156 -19.362 1.00 74.81 171 LYS A N 1
ATOM 1338 C CA . LYS A 1 171 ? 6.939 3.305 -19.048 1.00 74.81 171 LYS A CA 1
ATOM 1339 C C . LYS A 1 171 ? 7.388 2.152 -18.163 1.00 74.81 171 LYS A C 1
ATOM 1341 O O . LYS A 1 171 ? 8.427 1.539 -18.427 1.00 74.81 171 LYS A O 1
ATOM 1346 N N . PHE A 1 172 ? 6.611 1.863 -17.130 1.00 74.44 172 PHE A N 1
ATOM 1347 C CA . PHE A 1 172 ? 6.883 0.790 -16.182 1.00 74.44 172 PHE A CA 1
ATOM 1348 C C . PHE A 1 172 ? 5.622 -0.028 -15.932 1.00 74.44 172 PHE A C 1
ATOM 1350 O O . PHE A 1 172 ? 4.507 0.457 -16.108 1.00 74.44 172 PHE A O 1
ATOM 1357 N N . ASN A 1 173 ? 5.799 -1.262 -15.472 1.00 74.94 173 ASN A N 1
ATOM 1358 C CA . ASN A 1 173 ? 4.703 -2.118 -15.043 1.00 74.94 173 ASN A CA 1
ATOM 1359 C C . ASN A 1 173 ? 4.833 -2.409 -13.557 1.00 74.94 173 ASN A C 1
ATOM 1361 O O . ASN A 1 173 ? 5.851 -2.942 -13.113 1.00 74.94 173 ASN A O 1
ATOM 1365 N N . ALA A 1 174 ? 3.788 -2.078 -12.808 1.00 76.00 174 ALA A N 1
ATOM 1366 C CA . ALA A 1 174 ? 3.650 -2.449 -11.412 1.00 76.00 174 ALA A CA 1
ATOM 1367 C C . ALA A 1 174 ? 2.893 -3.773 -11.312 1.00 76.00 174 ALA A C 1
ATOM 1369 O O . ALA A 1 174 ? 1.792 -3.903 -11.844 1.00 76.00 174 ALA A O 1
ATOM 1370 N N . MET A 1 175 ? 3.490 -4.737 -10.624 1.00 79.38 175 MET A N 1
ATOM 1371 C CA . MET A 1 175 ? 2.919 -6.044 -10.336 1.00 79.38 175 MET A CA 1
ATOM 1372 C C . MET A 1 175 ? 2.608 -6.144 -8.848 1.00 79.38 175 MET A C 1
ATOM 1374 O O . MET A 1 175 ? 3.470 -5.852 -8.018 1.00 79.38 175 MET A O 1
ATOM 1378 N N . TYR A 1 176 ? 1.405 -6.603 -8.519 1.00 81.06 176 TYR A N 1
ATOM 1379 C CA . TYR A 1 176 ? 0.959 -6.830 -7.148 1.00 81.06 176 TYR A CA 1
ATOM 1380 C C . TYR A 1 176 ? 0.501 -8.274 -6.999 1.00 81.06 176 TYR A C 1
ATOM 1382 O O . TYR A 1 176 ? -0.407 -8.718 -7.701 1.00 81.06 176 TYR A O 1
ATOM 1390 N N . PHE A 1 177 ? 1.133 -8.997 -6.082 1.00 84.81 177 PHE A N 1
ATOM 1391 C CA . PHE A 1 177 ? 0.864 -10.401 -5.802 1.00 84.81 177 PHE A CA 1
ATOM 1392 C C . PHE A 1 177 ? -0.082 -10.486 -4.615 1.00 84.81 177 PHE A C 1
ATOM 1394 O O . PHE A 1 177 ? 0.278 -10.114 -3.495 1.00 84.81 177 PHE A O 1
ATOM 1401 N N . ILE A 1 178 ? -1.304 -10.935 -4.879 1.00 85.25 178 ILE A N 1
ATOM 1402 C CA . ILE A 1 178 ? -2.422 -10.865 -3.947 1.00 85.25 178 ILE A CA 1
ATOM 1403 C C . ILE A 1 178 ? -2.741 -12.256 -3.398 1.00 85.25 178 ILE A C 1
ATOM 1405 O O . ILE A 1 178 ? -2.913 -13.215 -4.154 1.00 85.25 178 ILE A O 1
ATOM 1409 N N . SER A 1 179 ? -2.870 -12.358 -2.078 1.00 88.12 179 SER A N 1
ATOM 1410 C CA . SER A 1 179 ? -3.326 -13.549 -1.372 1.00 88.12 179 SER A CA 1
ATOM 1411 C C . SER A 1 179 ? -4.451 -13.199 -0.397 1.00 88.12 179 SER A C 1
ATOM 1413 O O . SER A 1 179 ? -4.295 -12.264 0.389 1.00 88.12 179 SER A O 1
ATOM 1415 N N . PRO A 1 180 ? -5.554 -13.971 -0.356 1.00 85.00 180 PRO A N 1
ATOM 1416 C CA . PRO A 1 180 ? -6.600 -13.787 0.651 1.00 85.00 180 PRO A CA 1
ATOM 1417 C C . PRO A 1 180 ? -6.125 -14.108 2.078 1.00 85.00 180 PRO A C 1
ATOM 1419 O O . PRO A 1 180 ? -6.825 -13.798 3.035 1.00 85.00 180 PRO A O 1
ATOM 1422 N N . GLN A 1 181 ? -4.957 -14.744 2.224 1.00 88.38 181 GLN A N 1
ATOM 1423 C CA . GLN A 1 181 ? -4.338 -15.050 3.515 1.00 88.38 181 GLN A CA 1
ATOM 1424 C C . GLN A 1 181 ? -3.622 -13.835 4.127 1.00 88.38 181 GLN A C 1
ATOM 1426 O O . GLN A 1 181 ? -3.366 -13.829 5.326 1.00 88.38 181 GLN A O 1
ATOM 1431 N N . ALA A 1 182 ? -3.298 -12.813 3.328 1.00 87.69 182 ALA A N 1
ATOM 1432 C CA . ALA A 1 182 ? -2.682 -11.582 3.810 1.00 87.69 182 ALA A CA 1
ATOM 1433 C C . ALA A 1 182 ? -3.763 -10.561 4.202 1.00 87.69 182 ALA A C 1
ATOM 1435 O O . ALA A 1 182 ? -4.684 -10.306 3.424 1.00 87.69 182 ALA A O 1
ATOM 1436 N N . LYS A 1 183 ? -3.632 -9.917 5.372 1.00 86.56 183 LYS A N 1
ATOM 1437 C CA . LYS A 1 183 ? -4.602 -8.918 5.869 1.00 86.56 183 LYS A CA 1
ATOM 1438 C C . LYS A 1 183 ? -4.842 -7.789 4.880 1.00 86.56 183 LYS A C 1
ATOM 1440 O O . LYS A 1 183 ? -5.968 -7.483 4.528 1.00 86.56 183 LYS A O 1
ATOM 1445 N N . PHE A 1 184 ? -3.789 -7.196 4.347 1.00 85.88 184 PHE A N 1
ATOM 1446 C CA . PHE A 1 184 ? -3.941 -6.139 3.348 1.00 85.88 184 PHE A CA 1
ATOM 1447 C C . PHE A 1 184 ? -3.854 -6.686 1.926 1.00 85.88 184 PHE A C 1
ATOM 1449 O O . PHE A 1 184 ? -3.472 -5.964 1.019 1.00 85.88 184 PHE A O 1
ATOM 1456 N N . GLY A 1 185 ? -4.169 -7.972 1.727 1.00 84.19 185 GLY A N 1
ATOM 1457 C CA . GLY A 1 185 ? -4.232 -8.679 0.448 1.00 84.19 185 GLY A CA 1
ATOM 1458 C C . GLY A 1 185 ? -2.909 -8.807 -0.311 1.00 84.19 185 GLY A C 1
ATOM 1459 O O . GLY A 1 185 ? -2.692 -9.812 -0.971 1.00 84.19 185 GLY A O 1
ATOM 1460 N N . MET A 1 186 ? -2.003 -7.840 -0.225 1.00 88.38 186 MET A N 1
ATOM 1461 C CA . MET A 1 186 ? -0.720 -7.827 -0.907 1.00 88.38 186 MET A CA 1
ATOM 1462 C C . MET A 1 186 ? 0.313 -8.626 -0.113 1.00 88.38 186 MET A C 1
ATOM 1464 O O . MET A 1 186 ? 0.544 -8.386 1.066 1.00 88.38 186 MET A O 1
ATOM 1468 N N . VAL A 1 187 ? 0.968 -9.566 -0.785 1.00 89.81 187 VAL A N 1
ATOM 1469 C CA . VAL A 1 187 ? 2.123 -10.303 -0.249 1.00 89.81 187 VAL A CA 1
ATOM 1470 C C . VAL A 1 187 ? 3.417 -9.653 -0.718 1.00 89.81 187 VAL A C 1
ATOM 1472 O O . VAL A 1 187 ? 4.388 -9.544 0.027 1.00 89.81 187 VAL A O 1
ATOM 1475 N N . GLN A 1 188 ? 3.426 -9.220 -1.975 1.00 87.69 188 GLN A N 1
ATOM 1476 C CA . GLN A 1 188 ? 4.598 -8.685 -2.639 1.00 87.69 188 GLN A CA 1
ATOM 1477 C C . GLN A 1 188 ? 4.173 -7.701 -3.731 1.00 87.69 188 GLN A C 1
ATOM 1479 O O . GLN A 1 188 ? 3.142 -7.887 -4.381 1.00 87.69 188 GL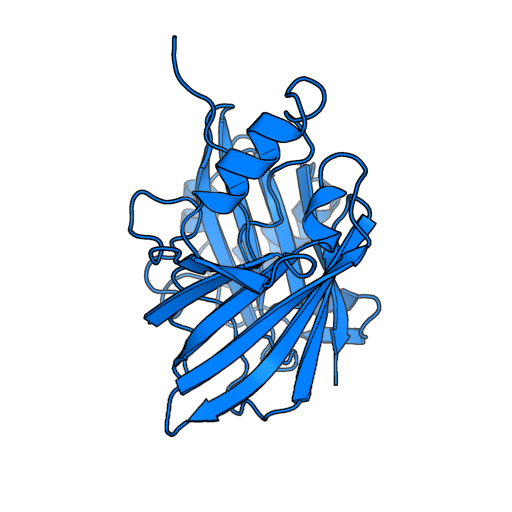N A O 1
ATOM 1484 N N . SER A 1 189 ? 4.988 -6.678 -3.965 1.00 83.69 189 SER A N 1
ATOM 1485 C CA . SER A 1 189 ? 4.902 -5.820 -5.143 1.00 83.69 189 SER A CA 1
ATOM 1486 C C . SER A 1 189 ? 6.257 -5.684 -5.820 1.00 83.69 189 SER A C 1
ATOM 1488 O O . SER A 1 189 ? 7.303 -5.741 -5.169 1.00 83.69 189 SER A O 1
ATOM 1490 N N . ARG A 1 190 ? 6.247 -5.514 -7.138 1.00 81.62 190 ARG A N 1
ATOM 1491 C CA . ARG A 1 190 ? 7.447 -5.299 -7.951 1.00 81.62 190 ARG A CA 1
ATOM 1492 C C . ARG A 1 190 ? 7.151 -4.306 -9.058 1.00 81.62 190 ARG A C 1
ATOM 1494 O O . ARG A 1 190 ? 6.053 -4.314 -9.607 1.00 81.62 190 ARG A O 1
ATOM 1501 N N . VAL A 1 191 ? 8.142 -3.503 -9.422 1.00 75.50 191 VAL A N 1
ATOM 1502 C CA . VAL A 1 191 ? 8.087 -2.668 -10.620 1.00 75.50 191 VAL A CA 1
ATOM 1503 C C . VAL A 1 191 ? 9.243 -2.991 -11.553 1.00 75.50 191 VAL A C 1
ATOM 1505 O O . VAL A 1 191 ? 10.401 -3.087 -11.143 1.00 75.50 191 VAL A O 1
ATOM 1508 N N . VAL A 1 192 ? 8.901 -3.148 -12.828 1.00 75.69 192 VAL A N 1
ATOM 1509 C CA . VAL A 1 192 ? 9.823 -3.444 -13.927 1.00 75.69 192 VAL A CA 1
ATOM 1510 C C . VAL A 1 192 ? 9.637 -2.437 -15.054 1.00 75.69 192 VAL A C 1
ATOM 1512 O O . VAL A 1 192 ? 8.549 -1.879 -15.219 1.00 75.69 192 VAL A O 1
ATOM 1515 N N . GLY A 1 193 ? 10.685 -2.194 -15.840 1.00 75.50 193 GLY A N 1
ATOM 1516 C CA . GLY A 1 193 ? 10.562 -1.368 -17.039 1.00 75.50 193 GLY A CA 1
ATOM 1517 C C . GLY A 1 193 ? 9.652 -2.037 -18.070 1.00 75.50 193 GLY A C 1
ATOM 1518 O O . GLY A 1 193 ? 9.622 -3.261 -18.184 1.00 75.50 193 GLY A O 1
ATOM 1519 N N . SER A 1 194 ? 8.913 -1.257 -18.860 1.00 73.75 194 SER A N 1
ATOM 1520 C CA . SER A 1 194 ? 8.066 -1.827 -19.920 1.00 73.75 194 SER A CA 1
ATOM 1521 C C . SER A 1 194 ? 8.851 -2.472 -21.061 1.00 73.75 194 SER A C 1
ATOM 1523 O O . SER A 1 194 ? 8.279 -3.255 -21.811 1.00 73.75 194 SER A O 1
ATOM 1525 N N . ALA A 1 195 ? 10.152 -2.191 -21.178 1.00 72.88 195 ALA A N 1
ATOM 1526 C CA . ALA A 1 195 ? 11.041 -2.924 -22.077 1.00 72.88 195 ALA A CA 1
ATOM 1527 C C . ALA A 1 195 ? 11.279 -4.373 -21.610 1.00 72.88 195 ALA A C 1
ATOM 1529 O O . ALA A 1 195 ? 11.403 -5.260 -22.448 1.00 72.88 195 ALA A O 1
ATOM 1530 N N . ASP A 1 196 ? 11.290 -4.609 -20.293 1.00 68.62 196 ASP A N 1
ATOM 1531 C CA . ASP A 1 196 ? 11.511 -5.931 -19.692 1.00 68.62 196 ASP A CA 1
ATOM 1532 C C . ASP A 1 196 ? 10.210 -6.755 -19.626 1.00 68.62 196 ASP A C 1
ATOM 1534 O O . ASP A 1 196 ? 10.235 -7.984 -19.604 1.00 68.62 196 ASP A O 1
ATOM 1538 N N . LEU A 1 197 ? 9.052 -6.082 -19.595 1.00 69.44 197 LEU A N 1
ATOM 1539 C CA . LEU A 1 197 ? 7.735 -6.715 -19.527 1.00 69.44 197 LEU A CA 1
ATOM 1540 C C . LEU A 1 197 ? 6.708 -5.933 -20.354 1.00 69.44 197 LEU A C 1
ATOM 1542 O O . LEU A 1 197 ? 6.236 -4.881 -19.932 1.00 69.44 197 LEU A O 1
ATOM 1546 N N . GLN A 1 198 ? 6.315 -6.443 -21.519 1.00 65.94 198 GLN A N 1
ATOM 1547 C CA . GLN A 1 198 ? 5.266 -5.812 -22.326 1.00 65.94 198 GLN A CA 1
ATOM 1548 C C . GLN A 1 198 ? 3.882 -6.346 -21.932 1.00 65.94 198 GLN A C 1
ATOM 1550 O O . GLN A 1 198 ? 3.678 -7.558 -21.848 1.00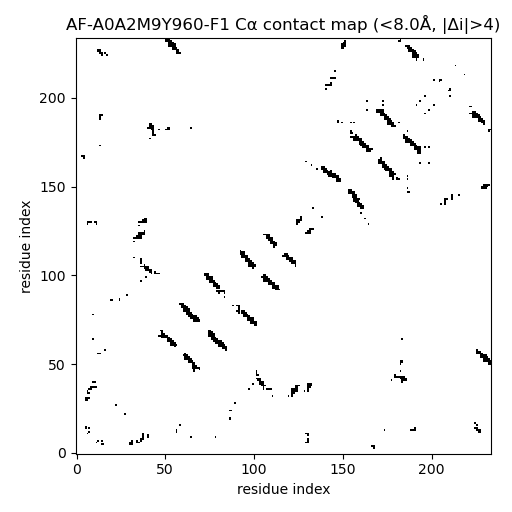 65.94 198 GLN A O 1
ATOM 1555 N N . LEU A 1 199 ? 2.914 -5.449 -21.697 1.00 62.06 199 LEU A N 1
ATOM 1556 C CA . LEU A 1 199 ? 1.544 -5.848 -21.346 1.00 62.06 199 LEU A CA 1
ATOM 1557 C C . LEU A 1 199 ? 0.861 -6.647 -22.458 1.00 62.06 199 LEU A C 1
ATOM 1559 O O . LEU A 1 199 ? 0.102 -7.558 -22.151 1.00 62.06 199 LEU A O 1
ATOM 1563 N N . ASP A 1 200 ? 1.158 -6.365 -23.725 1.00 58.56 200 ASP A N 1
ATOM 1564 C CA . ASP A 1 200 ? 0.601 -7.119 -24.854 1.00 58.56 200 ASP A CA 1
ATOM 1565 C C . ASP A 1 200 ? 1.113 -8.570 -24.864 1.00 58.56 200 ASP A C 1
ATOM 1567 O O . ASP A 1 200 ? 0.365 -9.505 -25.159 1.00 58.56 200 ASP A O 1
ATOM 1571 N N . THR A 1 201 ? 2.360 -8.792 -24.431 1.00 56.81 201 THR A N 1
ATOM 1572 C CA . THR A 1 201 ? 2.913 -10.134 -24.186 1.00 56.81 201 THR A CA 1
ATOM 1573 C C . THR A 1 201 ? 2.183 -10.825 -23.036 1.00 56.81 201 THR A C 1
ATOM 1575 O O . THR A 1 201 ? 1.829 -11.994 -23.141 1.00 56.81 201 THR A O 1
ATOM 1578 N N . LEU A 1 202 ? 1.876 -10.109 -21.949 1.00 58.81 202 LEU A N 1
ATOM 1579 C CA . LEU A 1 202 ? 1.067 -10.666 -20.859 1.00 58.81 202 LEU A CA 1
ATOM 1580 C C . LEU A 1 202 ? -0.367 -10.983 -21.315 1.00 58.81 202 LEU A C 1
ATOM 1582 O O . LEU A 1 202 ? -0.898 -12.018 -20.927 1.00 58.81 202 LEU A O 1
ATOM 1586 N N . ALA A 1 203 ? -0.973 -10.134 -22.151 1.00 53.81 203 ALA A N 1
ATOM 1587 C CA . ALA A 1 203 ? -2.329 -10.292 -22.675 1.00 53.81 203 ALA A CA 1
ATOM 1588 C C . ALA A 1 203 ? -2.456 -11.476 -23.649 1.00 53.81 203 ALA A C 1
ATOM 1590 O O . ALA A 1 203 ? -3.439 -12.214 -23.613 1.00 53.81 203 ALA A O 1
ATOM 1591 N N . THR A 1 204 ? -1.441 -11.702 -24.484 1.00 47.75 204 THR A N 1
ATOM 1592 C CA . THR A 1 204 ? -1.366 -12.858 -25.396 1.00 47.75 204 THR A CA 1
ATOM 1593 C C . THR A 1 204 ? -1.061 -14.170 -24.669 1.00 47.75 204 THR A C 1
ATOM 1595 O O . THR A 1 204 ? -1.477 -15.238 -25.113 1.00 47.75 204 THR A O 1
ATOM 1598 N N . LEU A 1 205 ? -0.409 -14.102 -23.507 1.00 50.59 205 LEU A N 1
ATOM 1599 C CA . LEU A 1 205 ? -0.158 -15.238 -22.619 1.00 50.59 205 LEU A CA 1
ATOM 1600 C C . LEU A 1 205 ? -1.368 -15.623 -21.744 1.00 50.59 205 LEU A C 1
ATOM 1602 O O . LEU A 1 205 ? -1.259 -16.589 -20.983 1.00 50.59 205 LEU A O 1
ATOM 1606 N N . ILE A 1 206 ? -2.521 -14.938 -21.854 1.00 48.50 206 ILE A N 1
ATOM 1607 C CA . ILE A 1 206 ? -3.777 -15.263 -21.143 1.00 48.50 206 ILE A CA 1
ATOM 1608 C C . ILE A 1 206 ? -4.421 -16.534 -21.736 1.00 48.50 206 ILE A C 1
ATOM 1610 O O . ILE A 1 206 ? -5.512 -16.550 -22.292 1.00 48.50 206 ILE A O 1
ATOM 1614 N N . SER A 1 207 ? -3.727 -17.650 -21.555 1.00 47.47 207 SER A N 1
ATOM 1615 C CA . SER A 1 207 ? -4.314 -18.920 -21.147 1.00 47.47 207 SER A CA 1
ATOM 1616 C C . SER A 1 207 ? -3.667 -19.223 -19.792 1.00 47.47 207 SER A C 1
ATOM 1618 O O . SER A 1 207 ? -2.444 -19.180 -19.672 1.00 47.47 207 SER A O 1
ATOM 1620 N N . GLY A 1 208 ? -4.470 -19.417 -18.740 1.00 47.09 208 GLY A N 1
ATOM 1621 C CA . GLY A 1 208 ? -4.051 -19.248 -17.333 1.00 47.09 208 GLY A CA 1
ATOM 1622 C C . GLY A 1 208 ? -2.791 -20.000 -16.864 1.00 47.09 208 GLY A C 1
ATOM 1623 O O . GLY A 1 208 ? -2.223 -19.630 -15.842 1.00 47.09 208 GLY A O 1
ATOM 1624 N N . ASN A 1 209 ? -2.311 -20.995 -17.615 1.00 49.62 209 ASN A N 1
ATOM 1625 C CA . ASN A 1 209 ? -1.099 -21.752 -17.298 1.00 49.62 209 ASN A CA 1
ATOM 1626 C C . ASN A 1 209 ? 0.197 -21.150 -17.885 1.00 49.62 209 ASN A C 1
ATOM 1628 O O . ASN A 1 209 ? 1.248 -21.272 -17.259 1.00 49.62 209 ASN A O 1
ATOM 1632 N N . ASN A 1 210 ? 0.151 -20.464 -19.035 1.00 51.12 210 ASN A N 1
ATOM 1633 C CA . ASN A 1 210 ? 1.363 -19.967 -19.711 1.00 51.12 210 ASN A CA 1
ATOM 1634 C C . ASN A 1 210 ? 1.896 -18.667 -19.090 1.00 51.12 210 ASN A C 1
ATOM 1636 O O . ASN A 1 210 ? 3.105 -18.459 -19.014 1.00 51.12 210 ASN A O 1
ATOM 1640 N N . LEU A 1 211 ? 1.002 -17.822 -18.574 1.00 54.59 211 LEU A N 1
ATOM 1641 C CA . LEU A 1 211 ? 1.357 -16.565 -17.915 1.00 54.59 211 LEU A CA 1
ATOM 1642 C C . LEU A 1 211 ? 2.073 -16.773 -16.575 1.00 54.59 211 LEU A C 1
ATOM 1644 O O . LEU A 1 211 ? 3.025 -16.065 -16.263 1.00 54.59 211 LEU A O 1
ATOM 1648 N N . VAL A 1 212 ? 1.640 -17.769 -15.795 1.00 52.59 212 VAL A N 1
ATOM 1649 C CA . VAL A 1 212 ? 2.283 -18.129 -14.522 1.00 52.59 212 VAL A CA 1
ATOM 1650 C C . VAL A 1 212 ? 3.667 -18.718 -14.788 1.00 52.59 212 VAL A C 1
ATOM 1652 O O . VAL A 1 212 ? 4.619 -18.328 -14.124 1.00 52.59 212 VAL A O 1
ATOM 1655 N N . GLY A 1 213 ? 3.804 -19.582 -15.801 1.00 52.09 213 GLY A N 1
ATOM 1656 C CA . GLY A 1 213 ? 5.103 -20.110 -16.230 1.00 52.09 213 GLY A CA 1
ATOM 1657 C C . GLY A 1 213 ? 6.073 -19.019 -16.695 1.00 52.09 213 GLY A C 1
ATOM 1658 O O . GLY A 1 213 ? 7.238 -19.052 -16.312 1.00 52.09 213 GLY A O 1
ATOM 1659 N N . TYR A 1 214 ? 5.592 -18.020 -17.444 1.00 57.53 214 TYR A N 1
ATOM 1660 C CA . TYR A 1 214 ? 6.397 -16.871 -17.873 1.00 57.53 214 TYR A CA 1
ATOM 1661 C C . TYR A 1 214 ? 6.795 -15.978 -16.697 1.00 57.53 214 TYR A C 1
ATOM 1663 O O . TYR A 1 214 ? 7.977 -15.712 -16.513 1.00 57.53 214 TYR A O 1
ATOM 1671 N N . ILE A 1 215 ? 5.840 -15.562 -15.856 1.00 59.19 215 ILE A N 1
ATOM 1672 C CA . ILE A 1 215 ? 6.144 -14.709 -14.702 1.00 59.19 215 ILE A CA 1
ATOM 1673 C C . ILE A 1 215 ? 7.113 -15.423 -13.767 1.00 59.19 215 ILE A C 1
ATOM 1675 O O . ILE A 1 215 ? 8.061 -14.783 -13.356 1.00 59.19 215 ILE A O 1
ATOM 1679 N N . VAL A 1 216 ? 6.941 -16.718 -13.478 1.00 57.50 216 VAL A N 1
ATOM 1680 C CA . VAL A 1 216 ? 7.826 -17.488 -12.580 1.00 57.50 216 VAL A CA 1
ATOM 1681 C C . VAL A 1 216 ? 9.189 -17.792 -13.212 1.00 57.50 216 VAL A C 1
ATOM 1683 O O . VAL A 1 216 ? 10.207 -17.672 -12.534 1.00 57.50 216 VAL A O 1
ATOM 1686 N N . GLY A 1 217 ? 9.227 -18.164 -14.494 1.00 57.25 217 GLY A N 1
ATOM 1687 C CA . GLY A 1 217 ? 10.461 -18.498 -15.216 1.00 57.25 217 GLY A CA 1
ATOM 1688 C C . GLY A 1 217 ? 11.322 -17.281 -15.567 1.00 57.25 217 GLY A C 1
ATOM 1689 O O . GLY A 1 217 ? 12.550 -17.380 -15.591 1.00 57.25 217 GLY A O 1
ATOM 1690 N N . GLU A 1 218 ? 10.692 -16.126 -15.783 1.00 59.97 218 GLU A N 1
ATOM 1691 C CA . GLU A 1 218 ? 11.368 -14.856 -16.044 1.00 59.97 218 GLU A CA 1
ATOM 1692 C C . GLU A 1 218 ? 11.540 -14.013 -14.773 1.00 59.97 218 GLU A C 1
ATOM 1694 O O . GLU A 1 218 ? 12.415 -13.155 -14.757 1.00 59.97 218 GLU A O 1
ATOM 1699 N N . PHE A 1 219 ? 10.810 -14.270 -13.672 1.00 61.00 219 PHE A N 1
ATOM 1700 C CA . PHE A 1 219 ? 10.900 -13.467 -12.436 1.00 61.00 219 PHE A CA 1
ATOM 1701 C C . PHE A 1 219 ? 12.330 -13.318 -11.935 1.00 61.00 219 PHE A C 1
ATOM 1703 O O . PHE A 1 219 ? 12.750 -12.229 -11.562 1.00 61.00 219 PHE A O 1
ATOM 1710 N N . GLY A 1 220 ? 13.081 -14.424 -11.941 1.00 57.47 220 GLY A N 1
ATOM 1711 C CA . GLY A 1 220 ? 14.476 -14.446 -11.502 1.00 57.47 220 GLY A CA 1
ATOM 1712 C C . GLY A 1 220 ? 15.434 -13.706 -12.440 1.00 57.47 220 GLY A C 1
ATOM 1713 O O . GLY A 1 220 ? 16.584 -13.489 -12.074 1.00 57.47 220 GLY A O 1
ATOM 1714 N N . LYS A 1 221 ? 14.976 -13.329 -13.639 1.00 61.78 221 LYS A N 1
ATOM 1715 C CA . LYS A 1 221 ? 15.741 -12.613 -14.668 1.00 61.78 221 LYS A CA 1
ATOM 1716 C C . LYS A 1 221 ? 15.307 -11.152 -14.820 1.00 61.78 221 LYS A C 1
ATOM 1718 O O . LYS A 1 221 ? 16.044 -10.364 -15.409 1.00 61.78 221 LYS A O 1
ATOM 1723 N N . LEU A 1 222 ? 14.131 -10.781 -14.305 1.00 68.50 222 LEU A N 1
ATOM 1724 C CA . LEU A 1 222 ? 13.627 -9.414 -14.369 1.00 68.50 222 LEU A CA 1
ATOM 1725 C C . LEU A 1 222 ? 14.452 -8.497 -13.461 1.00 68.50 222 LEU A C 1
ATOM 1727 O O . LEU A 1 222 ? 14.626 -8.744 -12.267 1.00 68.50 222 LEU A O 1
ATOM 1731 N N . ASN A 1 223 ? 14.926 -7.390 -14.028 1.00 69.69 223 ASN A N 1
ATOM 1732 C CA . ASN A 1 223 ? 15.618 -6.356 -13.273 1.00 69.69 223 ASN A CA 1
ATOM 1733 C C . ASN A 1 223 ? 14.595 -5.455 -12.572 1.00 69.69 223 ASN A C 1
ATOM 1735 O O . ASN A 1 223 ? 14.195 -4.408 -13.095 1.00 69.69 223 ASN A O 1
ATOM 1739 N N . PHE A 1 224 ? 14.148 -5.889 -11.393 1.00 72.19 224 PHE A N 1
ATOM 1740 C CA . PHE A 1 224 ? 13.238 -5.108 -10.565 1.00 72.19 224 PHE A CA 1
ATOM 1741 C C . PHE A 1 224 ? 13.889 -3.791 -10.176 1.00 72.19 224 PHE A C 1
ATOM 1743 O O . PHE A 1 224 ? 14.934 -3.759 -9.529 1.00 72.19 224 PHE A O 1
ATOM 1750 N N . LYS A 1 225 ? 13.246 -2.695 -10.567 1.00 69.50 225 LYS A N 1
ATOM 1751 C CA . LYS A 1 225 ? 13.706 -1.364 -10.184 1.00 69.50 225 LYS A CA 1
ATOM 1752 C C . LYS A 1 225 ? 13.356 -1.089 -8.739 1.00 69.50 225 LYS A C 1
ATOM 1754 O O . LYS A 1 225 ? 14.164 -0.518 -8.022 1.00 69.50 225 LYS A O 1
ATOM 1759 N N . GLU A 1 226 ? 12.179 -1.544 -8.324 1.00 72.25 226 GLU A N 1
ATOM 1760 C CA . GLU A 1 226 ? 11.628 -1.308 -7.000 1.00 72.25 226 GLU A CA 1
ATOM 1761 C C . GLU A 1 226 ? 10.673 -2.451 -6.613 1.00 72.25 226 GLU A C 1
ATOM 1763 O O . GLU A 1 226 ? 10.193 -3.215 -7.460 1.00 72.25 226 GLU A O 1
ATOM 1768 N N . GLY A 1 227 ? 10.394 -2.587 -5.319 1.00 76.00 227 GLY A N 1
ATOM 1769 C CA . GLY A 1 227 ? 9.438 -3.559 -4.797 1.00 76.00 227 GLY A CA 1
ATOM 1770 C C . GLY A 1 227 ? 9.186 -3.375 -3.311 1.00 76.00 227 GLY A C 1
ATOM 1771 O O . GLY A 1 227 ? 9.939 -2.668 -2.644 1.00 76.00 227 GLY A O 1
ATOM 1772 N N . ALA A 1 228 ? 8.161 -4.046 -2.796 1.00 83.31 228 ALA A N 1
ATOM 1773 C CA . ALA A 1 228 ? 7.968 -4.227 -1.364 1.00 83.31 228 ALA A CA 1
ATOM 1774 C C . ALA A 1 228 ? 7.526 -5.658 -1.049 1.00 83.31 228 ALA A C 1
ATOM 1776 O O . ALA A 1 228 ? 6.795 -6.270 -1.830 1.00 83.31 228 ALA A O 1
ATOM 1777 N N . ASP A 1 229 ? 7.951 -6.165 0.103 1.00 88.19 229 ASP A N 1
ATOM 1778 C CA . ASP A 1 229 ? 7.592 -7.485 0.617 1.00 88.19 229 ASP A CA 1
ATOM 1779 C C . ASP A 1 229 ? 6.833 -7.346 1.936 1.00 88.19 229 ASP A C 1
ATOM 1781 O O . ASP A 1 229 ? 7.182 -6.515 2.777 1.00 88.19 229 ASP A O 1
ATOM 1785 N N . LEU A 1 230 ? 5.809 -8.177 2.133 1.00 90.19 230 LEU A N 1
ATOM 1786 C CA . LEU A 1 230 ? 5.139 -8.320 3.421 1.00 90.19 230 LEU A CA 1
ATOM 1787 C C . LEU A 1 230 ? 6.124 -8.927 4.424 1.00 90.19 230 LEU A C 1
ATOM 1789 O O . LEU A 1 230 ? 6.604 -10.044 4.222 1.00 90.19 230 LEU A O 1
ATOM 1793 N N . VAL A 1 231 ? 6.431 -8.214 5.503 1.00 94.69 231 VAL A N 1
ATOM 1794 C CA . VAL A 1 231 ? 7.390 -8.685 6.514 1.00 94.69 231 VAL A CA 1
ATOM 1795 C C . VAL A 1 231 ? 6.750 -9.062 7.838 1.00 94.69 231 VAL A C 1
ATOM 1797 O O . VAL A 1 231 ? 7.317 -9.882 8.552 1.00 94.69 231 VAL A O 1
ATOM 1800 N N . GLU A 1 232 ? 5.567 -8.529 8.130 1.00 94.69 232 GLU A N 1
ATOM 1801 C CA . GLU A 1 232 ? 4.818 -8.824 9.349 1.00 94.69 232 GLU A CA 1
ATOM 1802 C C . GLU A 1 232 ? 3.321 -8.578 9.120 1.00 94.69 232 GLU A C 1
ATOM 1804 O O . GLU A 1 232 ? 2.953 -7.655 8.391 1.00 94.69 232 GLU A O 1
ATOM 1809 N N . SER A 1 233 ? 2.460 -9.376 9.746 1.00 92.25 233 SER A N 1
ATOM 1810 C CA . SER A 1 233 ? 1.018 -9.127 9.858 1.00 92.25 233 SER A CA 1
ATOM 1811 C C . SER A 1 233 ? 0.443 -9.913 11.038 1.00 92.25 233 SER A C 1
ATOM 1813 O O . SER A 1 233 ? 0.989 -10.964 11.383 1.00 92.25 233 SER A O 1
ATOM 1815 N N . ASN A 1 234 ? -0.660 -9.441 11.621 1.00 90.75 234 ASN A N 1
ATOM 1816 C CA . ASN A 1 234 ? -1.493 -10.222 12.552 1.00 90.75 234 ASN A CA 1
ATOM 1817 C C . ASN A 1 234 ? -2.730 -10.804 11.856 1.00 90.75 234 ASN A C 1
ATOM 1819 O O . ASN A 1 234 ? -2.734 -10.803 10.608 1.00 90.75 234 ASN A O 1
#

Foldseek 3Di:
DDDFQQEDDDLRPFDDDPPQVPPPLVVVVVNHLAHAAAQFFFFAQDDDFQWWFWKAKPLRWIWIWGFHDDDPQKTKIKIATPDDHPSCPQSNQKMKIFIAGSRGGTPWIWMARNVVRDIRTHHYDDPQHPRYDDPPPVAWQAQAQDWDQALAGIFGFGTKGWDWDQGPVAIKIKIFGAGSVGRRRGAKIFIAGCVLPPVVVLVVLPPNPRNNCCCVVCVVVTPTPMMMGTNHTD

Nearest PDB structures (foldseek):
  5zm5-assembly1_A-2  TM=2.299E-01  e=7.624E-01  Homo sapiens
  5zm8-assembly2_B  TM=2.041E-01  e=1.073E+00  Homo sapiens
  7cyz-assembly2_B  TM=1.587E-01  e=3.846E-01  Homo sapiens
  7cyz-assembly1_A  TM=1.547E-01  e=2.524E+00  Homo sapiens

Solvent-accessible surface area (backbone atoms only — not comparable to full-atom values): 12740 Å² total; per-residue (Å²): 139,87,82,81,75,64,61,50,47,95,82,27,71,45,70,61,84,88,71,50,93,80,54,62,61,71,60,55,49,56,36,46,64,69,24,43,30,34,28,51,48,63,50,24,93,76,81,46,71,74,42,33,35,31,34,36,32,79,74,60,26,25,39,37,40,32,28,71,43,72,60,88,70,35,34,36,35,36,39,40,46,79,38,54,35,83,84,45,48,74,48,60,48,33,37,37,38,36,36,20,38,73,82,18,42,44,77,44,27,32,36,33,34,64,92,75,65,48,74,42,79,24,54,61,27,46,94,89,36,90,34,40,67,80,58,70,90,79,42,52,52,67,72,44,96,48,71,50,78,48,79,56,44,75,44,63,28,41,33,39,34,74,44,81,44,84,46,82,90,47,52,30,31,42,37,37,36,26,16,85,87,31,57,47,15,54,49,35,37,40,21,34,47,35,90,83,50,48,66,68,61,55,61,72,29,72,48,79,67,54,42,53,50,47,53,65,71,40,50,88,71,55,72,63,78,29,24,35,36,29,46,40,64,109

Sequence (234 aa):
MKILHFYFLSFSFVLTTYCASLVPTGMVKGLVESAPSANWIPIHSNPKVGDFAVYQGLDGTKTKVEIMSQKGAIFEVKNTFLETSSLLHFMKDYEEHLFIDKEGYAKEGFMIEISTSRKITKRVANEKDVGYIPNPKSFGVKKTNLTITTKAGTFKIDSIIVIAKDFANGKFNAMYFISPQAKFGMVQSRVVGSADLQLDTLATLISGNNLVGYIVGEFGKLNFKEGADLVESN

Secondary structure (DSSP, 8-state):
-PPP----STTSTTS-TTTGGGS-HHHHHHHHHHPPBPSB----SS--TT-EEEEEETTS-EEEEEEEEEETTEEEEEEEEEE--GGGGGGGGEEEEEEEETT-BEEEEEEEETTTTEEEEEPBP-TTSTT--S-TTTSSEES---EEEETTEEEE--EEEEEEEEETTEEEEEEEEE-TTSTTSEEEEEEEETTTS-HHHHHHT-SHHHHHHHHHHHHTTS--SEEEEEEEE-

Organism: NCBI:txid2023183